Protein AF-A0A383EW76-F1 (afdb_monomer_lite)

Radius of gyration: 24.2 Å; chains: 1; bounding box: 60×47×80 Å

Sequence (196 aa):
MTDAEDTDYGQIPVGAMGLSVRALNCLRRTQIETVADLTSRSDDELMSLPNFGQTTLLEIRKALADLHGGRLAVGVEPPMGHPAVEYSRIRDLLSTRQLGLNVTVHELSLPTRPRNALQRAQIGLVAQLLDHDAESLMRLPHFGETALSQVVSSLQRQYGPLLANAAQPVDVADIDAPVSGVSLLIDRLGLKLRSL

InterPro domains:
  IPR011260 RNA polymerase, alpha subunit, C-terminal [PF03118] (6-65)
  IPR011260 RNA polymerase, alpha subunit, C-terminal [PF03118] (101-156)

Secondary structure (DSSP, 8-state):
--------GGGSBGGGTT--HHHHHHHHHTT--BHHHHHTS-HHHHHHSTT--HHHHHHHHHHHHHHTTTTT-------S--HHHHHHHHHHHHHHHT-STTSBTTTTT--HHHHHHHHHTT--BHHHHHHS-HHHHHTSTT--HHHHHHHHHHHHHHHHHHHHTTS---------S----SGGGTTTS-------

Foldseek 3Di:
DPDDPPPPQFAAFPVVLPADPQLVVQCVVVVNGTPVSVVVDDPVRQCPGPSRDPVSSVSNVVSVCVVVVVPPPPVCPPPPDQLLVLLLVLLVVCVVVVPQQAPFPVVLVFDPQLVVQCVVVVNGTPVSVSVDGPVRQCPGVSRHSVSSNRSSVSSCVVCVVVVVVVPDDDPPPPPDDDPPPPVVVVVVPPDPDDDD

pLDDT: mean 70.09, std 16.8, range [31.58, 88.56]

Organism: NCBI:txid408172

Structure (mmCIF, N/CA/C/O backbone):
data_AF-A0A383EW76-F1
#
_entry.id   AF-A0A383EW76-F1
#
loop_
_atom_site.group_PDB
_atom_site.id
_atom_site.type_symbol
_atom_site.label_atom_id
_atom_site.label_alt_id
_atom_site.label_comp_id
_atom_site.label_asym_id
_atom_site.label_entity_id
_atom_site.label_seq_id
_atom_site.pdbx_PDB_ins_code
_atom_site.Cartn_x
_atom_site.Cartn_y
_atom_site.Cartn_z
_atom_site.occupancy
_atom_site.B_iso_or_equiv
_atom_site.auth_seq_id
_atom_site.auth_comp_id
_atom_site.auth_asym_id
_atom_site.auth_atom_id
_atom_site.pdbx_PDB_model_num
ATOM 1 N N . MET A 1 1 ? 38.030 -7.260 -10.983 1.00 37.94 1 MET A N 1
ATOM 2 C CA . MET A 1 1 ? 37.441 -7.917 -12.161 1.00 37.94 1 MET A CA 1
ATOM 3 C C . MET A 1 1 ? 36.169 -8.582 -11.665 1.00 37.94 1 MET A C 1
ATOM 5 O O . MET A 1 1 ? 36.249 -9.648 -11.080 1.00 37.94 1 MET A O 1
ATOM 9 N N . THR A 1 2 ? 35.047 -7.867 -11.671 1.00 42.75 2 THR A N 1
ATOM 10 C CA . THR A 1 2 ? 33.739 -8.449 -11.340 1.00 42.75 2 THR A CA 1
ATOM 11 C C . THR A 1 2 ? 33.099 -8.806 -12.665 1.00 42.75 2 THR A C 1
ATOM 13 O O . THR A 1 2 ? 32.771 -7.902 -13.430 1.00 42.75 2 THR A O 1
ATOM 16 N N . ASP A 1 3 ? 33.018 -10.102 -12.948 1.00 37.94 3 ASP A N 1
ATOM 17 C CA . ASP A 1 3 ? 32.364 -10.649 -14.131 1.00 37.94 3 ASP A CA 1
ATOM 18 C C . ASP A 1 3 ? 30.878 -10.265 -14.096 1.00 37.94 3 ASP A C 1
ATOM 20 O O . ASP A 1 3 ? 30.086 -10.810 -13.324 1.00 37.94 3 ASP A O 1
ATOM 24 N N . ALA A 1 4 ? 30.529 -9.240 -14.872 1.00 50.69 4 ALA A N 1
ATOM 25 C CA . ALA A 1 4 ? 29.158 -8.896 -15.193 1.00 50.69 4 ALA A CA 1
ATOM 26 C C . ALA A 1 4 ? 28.728 -9.851 -16.304 1.00 50.69 4 ALA A C 1
ATOM 28 O O . ALA A 1 4 ? 29.153 -9.712 -17.447 1.00 50.69 4 ALA A O 1
ATOM 29 N N . GLU A 1 5 ? 27.946 -10.868 -15.956 1.00 47.62 5 GLU A N 1
ATOM 30 C CA . GLU A 1 5 ? 27.273 -11.669 -16.968 1.00 47.62 5 GLU A CA 1
ATOM 31 C C . GLU A 1 5 ? 26.268 -10.762 -17.686 1.00 47.62 5 GLU A C 1
ATOM 33 O O . GLU A 1 5 ? 25.250 -10.372 -17.110 1.00 47.62 5 GLU A O 1
ATOM 38 N N . ASP A 1 6 ? 26.599 -10.398 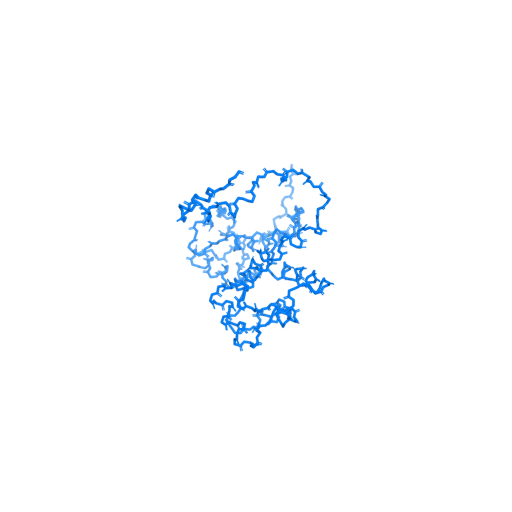-18.928 1.00 51.22 6 ASP A N 1
ATOM 39 C CA . ASP A 1 6 ? 25.766 -9.679 -19.893 1.00 51.22 6 ASP A CA 1
ATOM 40 C C . ASP A 1 6 ? 24.517 -10.504 -20.234 1.00 51.22 6 ASP A C 1
ATOM 42 O O . ASP A 1 6 ? 24.367 -11.062 -21.320 1.00 51.22 6 ASP A O 1
ATOM 46 N N . THR A 1 7 ? 23.590 -10.624 -19.292 1.00 56.91 7 THR A N 1
ATOM 47 C CA . THR A 1 7 ? 22.215 -10.935 -19.657 1.00 56.91 7 THR A CA 1
ATOM 48 C C . THR A 1 7 ? 21.572 -9.605 -20.026 1.00 56.91 7 THR A C 1
ATOM 50 O O . THR A 1 7 ? 21.433 -8.726 -19.177 1.00 56.91 7 THR A O 1
ATOM 53 N N . ASP A 1 8 ? 21.244 -9.430 -21.308 1.00 67.12 8 ASP A N 1
ATOM 54 C CA . ASP A 1 8 ? 20.625 -8.220 -21.864 1.00 67.12 8 ASP A CA 1
ATOM 55 C C . ASP A 1 8 ? 19.183 -8.051 -21.341 1.00 67.12 8 ASP A C 1
ATOM 57 O O . ASP A 1 8 ? 18.195 -8.242 -22.048 1.00 67.12 8 ASP A O 1
ATOM 61 N N . TYR A 1 9 ? 19.048 -7.727 -20.053 1.00 69.69 9 TYR A N 1
ATOM 62 C CA . TYR A 1 9 ? 17.770 -7.409 -19.415 1.00 69.69 9 TYR A CA 1
ATOM 63 C C . TYR A 1 9 ? 17.234 -6.047 -19.871 1.00 69.69 9 TYR A C 1
ATOM 65 O O . TYR A 1 9 ? 16.066 -5.741 -19.638 1.00 69.69 9 TYR A O 1
ATOM 73 N N . GLY A 1 10 ? 18.064 -5.229 -20.528 1.00 71.25 10 GLY A N 1
ATOM 74 C CA . GLY A 1 10 ? 17.732 -3.870 -20.942 1.00 71.25 10 GLY A CA 1
ATOM 75 C C . GLY A 1 10 ? 16.563 -3.802 -21.923 1.00 71.25 10 GLY A C 1
ATOM 76 O O . GLY A 1 10 ? 15.776 -2.862 -21.854 1.00 71.25 10 GLY A O 1
ATOM 77 N N . GLN A 1 11 ? 16.392 -4.821 -22.771 1.00 80.00 11 GLN A N 1
ATOM 78 C CA . GLN A 1 11 ? 15.300 -4.885 -23.751 1.00 80.00 11 GLN A CA 1
ATOM 79 C C . GLN A 1 11 ? 13.969 -5.386 -23.182 1.00 80.00 11 GLN A C 1
ATOM 81 O O . GLN A 1 11 ? 12.961 -5.414 -23.892 1.00 80.00 11 GLN A O 1
ATOM 86 N N . ILE A 1 12 ? 13.932 -5.785 -21.908 1.00 83.38 12 ILE A N 1
ATOM 87 C CA . ILE A 1 12 ? 12.693 -6.249 -21.291 1.00 83.38 12 ILE A CA 1
ATOM 88 C C . ILE A 1 12 ? 11.726 -5.063 -21.194 1.00 83.38 12 ILE A C 1
ATOM 90 O O . ILE A 1 12 ? 12.079 -4.018 -20.639 1.00 83.38 12 ILE A O 1
ATOM 94 N N . PRO A 1 13 ? 10.491 -5.194 -21.704 1.00 85.62 13 PRO A N 1
ATOM 95 C CA . PRO A 1 13 ? 9.503 -4.142 -21.566 1.00 85.62 13 PRO A CA 1
ATOM 96 C C . PRO A 1 13 ? 9.070 -4.023 -20.104 1.00 85.62 13 PRO A C 1
ATOM 98 O O . PRO A 1 13 ? 8.800 -5.030 -19.445 1.00 85.62 13 PRO A O 1
ATOM 101 N N . VAL A 1 14 ? 8.879 -2.796 -19.609 1.00 84.50 14 VAL A N 1
ATOM 102 C CA . VAL A 1 14 ? 8.431 -2.552 -18.221 1.00 84.50 14 VAL A CA 1
ATOM 103 C C . VAL A 1 14 ? 7.085 -3.223 -17.905 1.00 84.50 14 VAL A C 1
ATOM 105 O O . VAL A 1 14 ? 6.790 -3.542 -16.756 1.00 84.50 14 VAL A O 1
ATOM 108 N N . GLY A 1 15 ? 6.281 -3.502 -18.940 1.00 83.06 15 GLY A N 1
ATOM 109 C CA . GLY A 1 15 ? 5.030 -4.264 -18.858 1.00 83.06 15 GLY A CA 1
ATOM 110 C C . GLY A 1 15 ? 5.189 -5.736 -18.470 1.00 83.06 15 GLY A C 1
ATOM 111 O O . GLY A 1 15 ? 4.253 -6.311 -17.925 1.00 83.06 15 GLY A O 1
ATOM 112 N N . ALA A 1 16 ? 6.354 -6.338 -18.716 1.00 79.75 16 ALA A N 1
ATOM 113 C CA . ALA A 1 16 ? 6.642 -7.727 -18.359 1.00 79.75 16 ALA A CA 1
ATOM 114 C C . ALA A 1 16 ? 7.161 -7.883 -16.917 1.00 79.75 16 ALA A C 1
ATOM 116 O O . ALA A 1 16 ? 7.299 -9.003 -16.439 1.00 79.75 16 ALA A O 1
ATOM 117 N N . MET A 1 17 ? 7.409 -6.778 -16.205 1.00 78.62 17 MET A N 1
ATOM 118 C CA . MET A 1 17 ? 8.009 -6.785 -14.864 1.00 78.62 17 MET A CA 1
ATOM 119 C C . MET A 1 17 ? 7.000 -6.994 -13.719 1.00 78.62 17 MET A C 1
ATOM 121 O O . MET A 1 17 ? 7.366 -6.895 -12.554 1.00 78.62 17 MET A O 1
ATOM 125 N N . GLY A 1 18 ? 5.715 -7.218 -14.022 1.00 77.94 18 GLY A N 1
ATOM 126 C CA . GLY A 1 18 ? 4.684 -7.438 -12.995 1.00 77.94 18 GLY A CA 1
ATOM 127 C C . GLY A 1 18 ? 4.335 -6.203 -12.150 1.00 77.94 18 GLY A C 1
ATOM 128 O O . GLY A 1 18 ? 3.825 -6.345 -11.042 1.00 77.94 18 GLY A O 1
ATOM 129 N N . LEU A 1 19 ? 4.603 -4.995 -12.656 1.00 80.06 19 LEU A N 1
ATOM 130 C CA . LEU A 1 19 ? 4.283 -3.733 -11.982 1.00 80.06 19 LEU A CA 1
ATOM 131 C C . LEU A 1 19 ? 2.772 -3.478 -11.870 1.00 80.06 19 LEU A C 1
ATOM 133 O O . LEU A 1 19 ? 1.983 -3.930 -12.7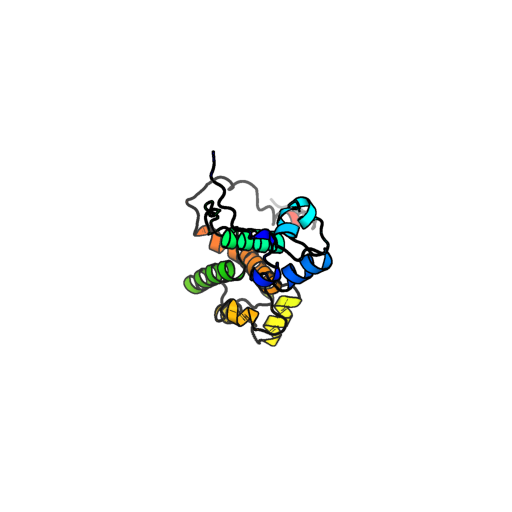06 1.00 80.06 19 LEU A O 1
ATOM 137 N N . SER A 1 20 ? 2.363 -2.657 -10.895 1.00 76.81 20 SER A N 1
ATOM 138 C CA . SER A 1 20 ? 0.971 -2.211 -10.800 1.00 76.81 20 SER A CA 1
ATOM 139 C C . SER A 1 20 ? 0.541 -1.404 -12.032 1.00 76.81 20 SER A C 1
ATOM 141 O O . SER A 1 20 ? 1.329 -0.715 -12.685 1.00 76.81 20 SER A O 1
ATOM 143 N N . VAL A 1 21 ? -0.767 -1.398 -12.317 1.00 79.25 21 VAL A N 1
ATOM 144 C CA . VAL A 1 21 ? -1.354 -0.579 -13.397 1.00 79.25 21 VAL A CA 1
ATOM 145 C C . VAL A 1 21 ? -0.996 0.903 -13.232 1.00 79.25 21 VAL A C 1
ATOM 147 O O . VAL A 1 21 ? -0.814 1.616 -14.218 1.00 79.25 21 VAL A O 1
ATOM 150 N N . ARG A 1 22 ? -0.859 1.382 -11.989 1.00 76.25 22 ARG A N 1
ATOM 151 C CA . ARG A 1 22 ? -0.447 2.757 -11.697 1.00 76.25 22 ARG A CA 1
ATOM 152 C C . ARG A 1 22 ? 1.005 2.993 -12.094 1.00 76.25 22 ARG A C 1
ATOM 154 O O . ARG A 1 22 ? 1.262 3.972 -12.791 1.00 76.25 22 ARG A O 1
ATOM 161 N N . ALA A 1 23 ? 1.915 2.114 -11.681 1.00 78.62 23 ALA A N 1
ATOM 162 C CA . ALA A 1 23 ? 3.325 2.203 -12.033 1.00 78.62 23 ALA A CA 1
ATOM 163 C C . ALA A 1 23 ? 3.513 2.172 -13.558 1.00 78.62 23 ALA A C 1
ATOM 165 O O . ALA A 1 23 ? 4.118 3.084 -14.118 1.00 78.62 23 ALA A O 1
ATOM 166 N N . LEU A 1 24 ? 2.861 1.231 -14.249 1.00 84.25 24 LEU A N 1
ATOM 167 C CA . LEU A 1 24 ? 2.879 1.145 -15.714 1.00 84.25 24 LEU A CA 1
ATOM 168 C C . LEU A 1 24 ? 2.345 2.412 -16.390 1.00 84.25 24 LEU A C 1
ATOM 170 O O . LEU A 1 24 ? 2.930 2.896 -17.357 1.00 84.25 24 LEU A O 1
ATOM 174 N N . ASN A 1 25 ? 1.249 2.978 -15.884 1.00 82.62 25 ASN A N 1
ATOM 175 C CA . ASN A 1 25 ? 0.684 4.210 -16.433 1.00 82.62 25 ASN A CA 1
ATOM 176 C C . ASN A 1 25 ? 1.578 5.434 -16.192 1.00 82.62 25 ASN A C 1
ATOM 178 O O . ASN A 1 25 ? 1.550 6.362 -16.999 1.00 82.62 25 ASN A O 1
ATOM 182 N N . CYS A 1 26 ? 2.352 5.457 -15.103 1.00 82.12 26 CYS A N 1
ATOM 183 C CA . CYS A 1 26 ? 3.334 6.513 -14.862 1.00 82.12 26 CYS A CA 1
ATOM 184 C C . CYS A 1 26 ? 4.493 6.395 -15.855 1.00 82.12 26 CYS A C 1
ATOM 186 O O . CYS A 1 26 ? 4.763 7.355 -16.569 1.00 82.12 26 CYS A O 1
ATOM 188 N N . LEU A 1 27 ? 5.083 5.203 -15.977 1.00 84.94 27 LEU A N 1
ATOM 189 C CA . LEU A 1 27 ? 6.218 4.940 -16.868 1.00 84.94 27 LEU A CA 1
ATOM 190 C C . LEU A 1 27 ? 5.885 5.208 -18.343 1.00 84.94 27 LEU A C 1
ATOM 192 O O . LEU A 1 27 ? 6.627 5.902 -19.035 1.00 84.94 27 LEU A O 1
ATOM 196 N N . ARG A 1 28 ? 4.707 4.772 -18.809 1.00 84.69 28 ARG A N 1
ATOM 197 C CA . ARG A 1 28 ? 4.247 5.031 -20.185 1.00 84.69 28 ARG A CA 1
ATOM 198 C C . ARG A 1 28 ? 4.075 6.518 -20.495 1.00 84.69 28 ARG A C 1
ATOM 200 O O . ARG A 1 28 ? 4.357 6.948 -21.607 1.00 84.69 28 ARG A O 1
ATOM 207 N N . ARG A 1 29 ? 3.614 7.324 -19.531 1.00 82.75 29 ARG A N 1
ATOM 208 C CA . ARG A 1 29 ? 3.461 8.780 -19.723 1.00 82.75 29 ARG A CA 1
ATOM 209 C C . ARG A 1 29 ? 4.795 9.503 -19.822 1.00 82.75 29 ARG A C 1
ATOM 211 O O . ARG A 1 29 ? 4.851 10.576 -20.411 1.00 82.75 29 ARG A O 1
ATOM 218 N N . THR A 1 30 ? 5.838 8.923 -19.248 1.00 81.69 30 THR A N 1
ATOM 219 C CA . THR A 1 30 ? 7.189 9.484 -19.231 1.00 81.69 30 THR A CA 1
ATOM 220 C C . THR A 1 30 ? 8.082 8.845 -20.286 1.00 81.69 30 THR A C 1
ATOM 222 O O . THR A 1 30 ? 9.291 9.037 -20.241 1.00 81.69 30 THR A O 1
ATOM 225 N N . GLN A 1 31 ? 7.476 8.117 -21.237 1.00 85.12 31 GLN A N 1
ATOM 226 C CA . GLN A 1 31 ? 8.147 7.442 -22.352 1.00 85.12 31 GLN A CA 1
ATOM 227 C C . GLN A 1 31 ? 9.205 6.427 -21.894 1.00 85.12 31 GLN A C 1
ATOM 229 O O . GLN A 1 31 ? 10.203 6.218 -22.570 1.00 85.12 31 GLN A O 1
ATOM 234 N N . ILE A 1 32 ? 8.990 5.803 -20.732 1.00 86.31 32 ILE A N 1
ATOM 235 C CA . ILE A 1 32 ? 9.823 4.711 -20.229 1.00 86.31 32 ILE A CA 1
ATOM 236 C C . ILE A 1 32 ? 9.124 3.406 -20.605 1.00 86.31 32 ILE A C 1
ATOM 238 O O . ILE A 1 32 ? 8.099 3.050 -20.014 1.00 86.31 32 ILE A O 1
ATOM 242 N N . GLU A 1 33 ? 9.653 2.715 -21.612 1.00 86.25 33 GLU A N 1
ATOM 243 C CA . GLU A 1 33 ? 9.047 1.495 -22.155 1.00 86.25 33 GLU A CA 1
ATOM 244 C C . GLU A 1 33 ? 9.860 0.244 -21.827 1.00 86.25 33 GLU A C 1
ATOM 246 O O . GLU A 1 33 ? 9.282 -0.837 -21.673 1.00 86.25 33 GLU A O 1
ATOM 251 N N . THR A 1 34 ? 11.172 0.392 -21.648 1.00 85.88 34 THR A N 1
ATOM 252 C CA . THR A 1 34 ? 12.098 -0.713 -21.384 1.00 85.88 34 THR A CA 1
ATOM 253 C C . THR A 1 34 ? 12.811 -0.575 -20.039 1.00 85.88 34 THR A C 1
ATOM 255 O O . THR A 1 34 ? 12.846 0.498 -19.432 1.00 85.88 34 THR A O 1
ATOM 258 N N . VAL A 1 35 ? 13.390 -1.676 -19.555 1.00 84.25 35 VAL A N 1
ATOM 259 C CA . VAL A 1 35 ? 14.260 -1.672 -18.370 1.00 84.25 35 VAL A CA 1
ATOM 260 C C . VAL A 1 35 ? 15.462 -0.753 -18.585 1.00 84.25 35 VAL A C 1
ATOM 262 O O . VAL A 1 35 ? 15.807 -0.019 -17.665 1.00 84.25 35 VAL A O 1
ATOM 265 N N . ALA A 1 36 ? 16.046 -0.717 -19.788 1.00 81.94 36 ALA A N 1
ATOM 266 C CA . ALA A 1 36 ? 17.147 0.192 -20.112 1.00 81.94 36 ALA A CA 1
ATOM 267 C C . ALA A 1 36 ? 16.755 1.671 -19.939 1.00 81.94 36 ALA A C 1
ATOM 269 O O . ALA A 1 36 ? 17.497 2.451 -19.330 1.00 81.94 36 ALA A O 1
ATOM 270 N N . ASP A 1 37 ? 15.558 2.049 -20.397 1.00 81.94 37 ASP A N 1
ATOM 271 C CA . ASP A 1 37 ? 15.030 3.406 -20.214 1.00 81.94 37 ASP A CA 1
ATOM 272 C C . ASP A 1 37 ? 14.786 3.721 -18.735 1.00 81.94 37 ASP A C 1
ATOM 274 O O . ASP A 1 37 ? 14.941 4.859 -18.305 1.00 81.94 37 ASP A O 1
ATOM 278 N N . LEU A 1 38 ? 14.423 2.714 -17.942 1.00 82.94 38 LEU A N 1
ATOM 279 C CA . LEU A 1 38 ? 14.143 2.876 -16.521 1.00 82.94 38 LEU A CA 1
ATOM 280 C C . LEU A 1 38 ? 15.426 3.029 -15.699 1.00 82.94 38 LEU A C 1
ATOM 282 O O . LEU A 1 38 ? 15.502 3.913 -14.852 1.00 82.94 38 LEU A O 1
ATOM 286 N N . THR A 1 39 ? 16.442 2.205 -15.965 1.00 80.56 39 THR A N 1
ATOM 287 C CA . THR A 1 39 ? 17.741 2.245 -15.272 1.00 80.56 39 THR A CA 1
ATOM 288 C C . THR A 1 39 ? 18.610 3.428 -15.687 1.00 80.56 39 THR A C 1
ATOM 290 O O . THR A 1 39 ? 19.559 3.763 -14.985 1.00 80.56 39 THR A O 1
ATOM 293 N N . SER A 1 40 ? 18.304 4.071 -16.818 1.00 79.81 40 SER A N 1
ATOM 294 C CA . SER A 1 40 ? 18.972 5.310 -17.238 1.00 79.81 40 SER A CA 1
ATOM 295 C C . SER A 1 40 ? 18.478 6.554 -16.486 1.00 79.81 40 SER A C 1
ATOM 297 O O . SER A 1 40 ? 19.084 7.618 -16.607 1.00 79.81 40 SER A O 1
ATOM 299 N N . ARG A 1 41 ? 17.405 6.433 -15.690 1.00 78.56 41 ARG A N 1
ATOM 300 C CA . ARG A 1 41 ? 16.836 7.509 -14.868 1.00 78.56 41 ARG A CA 1
ATOM 301 C C . ARG A 1 41 ? 17.280 7.386 -13.417 1.00 78.56 41 ARG A C 1
ATOM 303 O O . ARG A 1 41 ? 17.337 6.291 -12.865 1.00 78.56 41 ARG A O 1
ATOM 310 N N . SER A 1 42 ? 17.551 8.524 -12.783 1.00 77.00 42 SER A N 1
ATOM 311 C CA . SER A 1 42 ? 17.831 8.569 -11.346 1.00 77.00 42 SER A CA 1
ATOM 312 C C . SER A 1 42 ? 16.542 8.457 -10.526 1.00 77.00 42 SER A C 1
ATOM 314 O O . SER A 1 42 ? 15.458 8.819 -10.988 1.00 77.00 42 SER A O 1
ATOM 316 N N . ASP A 1 43 ? 16.650 7.991 -9.280 1.00 74.25 43 ASP A N 1
ATOM 317 C CA . ASP A 1 43 ? 15.496 7.908 -8.375 1.00 74.25 43 ASP A CA 1
ATOM 318 C C . ASP A 1 43 ? 14.845 9.279 -8.134 1.00 74.25 43 ASP A C 1
ATOM 320 O O . ASP A 1 43 ? 13.622 9.369 -8.026 1.00 74.25 43 ASP A O 1
ATOM 324 N N . ASP A 1 44 ? 15.648 10.347 -8.093 1.00 72.81 44 ASP A N 1
ATOM 325 C CA . ASP A 1 44 ? 15.171 11.723 -7.929 1.00 72.81 44 ASP A CA 1
ATOM 326 C C . ASP A 1 44 ? 14.396 12.203 -9.162 1.00 72.81 44 ASP A C 1
ATOM 328 O O . ASP A 1 44 ? 13.331 12.813 -9.031 1.00 72.81 44 ASP A O 1
ATOM 332 N N . GLU A 1 45 ? 14.876 11.876 -10.369 1.00 74.94 45 GLU A N 1
ATOM 333 C CA . GLU A 1 45 ? 14.136 12.140 -11.604 1.00 74.94 45 GLU A CA 1
ATOM 334 C C . GLU A 1 45 ? 12.806 11.397 -11.604 1.00 74.94 45 GLU A C 1
ATOM 336 O O . GLU A 1 45 ? 11.774 12.006 -11.882 1.00 74.94 45 GLU A O 1
ATOM 341 N N . LEU A 1 46 ? 12.809 10.117 -11.228 1.00 78.56 46 LEU A N 1
ATOM 342 C CA . LEU A 1 46 ? 11.599 9.309 -11.144 1.00 78.56 46 LEU A CA 1
ATOM 343 C C . LEU A 1 46 ? 10.607 9.882 -10.120 1.00 78.56 46 LEU A C 1
ATOM 345 O O . LEU A 1 46 ? 9.430 10.042 -10.428 1.00 78.56 46 LEU A O 1
ATOM 349 N N . MET A 1 47 ? 11.075 10.281 -8.937 1.00 78.31 47 MET A N 1
ATOM 350 C CA . MET A 1 47 ? 10.252 10.913 -7.898 1.00 78.31 47 MET A CA 1
ATOM 351 C C . MET A 1 47 ? 9.699 12.285 -8.296 1.00 78.31 47 MET A C 1
ATOM 353 O O . MET A 1 47 ? 8.671 12.704 -7.761 1.00 78.31 47 MET A O 1
ATOM 357 N N . SER A 1 48 ? 10.341 12.976 -9.240 1.00 77.25 48 SER A N 1
ATOM 358 C CA . SER A 1 48 ? 9.841 14.238 -9.793 1.00 77.25 48 SER A CA 1
ATOM 359 C C . SER A 1 48 ? 8.715 14.054 -10.822 1.00 77.25 48 SER A C 1
ATOM 361 O O . SER A 1 48 ? 8.030 15.020 -11.173 1.00 77.25 48 SER A O 1
ATOM 363 N N . LEU A 1 49 ? 8.489 12.824 -11.306 1.00 77.25 49 LEU A N 1
ATOM 364 C CA . LEU A 1 49 ? 7.493 12.546 -12.337 1.00 77.25 49 LEU A CA 1
ATOM 365 C C . LEU A 1 49 ? 6.056 12.714 -11.805 1.00 77.25 49 LEU A C 1
ATOM 367 O O . LEU A 1 49 ? 5.727 12.332 -10.677 1.00 77.25 49 LEU A O 1
ATOM 371 N N . PRO A 1 50 ? 5.132 13.237 -12.628 1.00 68.25 50 PRO A N 1
ATOM 372 C CA . PRO A 1 50 ? 3.764 13.484 -12.200 1.00 68.25 50 PRO A CA 1
ATOM 373 C C . PRO A 1 50 ? 3.041 12.174 -11.864 1.00 68.25 50 PRO A C 1
ATOM 375 O O . PRO A 1 50 ? 2.895 11.290 -12.708 1.00 68.25 50 PRO A O 1
ATOM 378 N N . ASN A 1 51 ? 2.480 12.101 -10.653 1.00 66.25 51 ASN A N 1
ATOM 379 C CA . ASN A 1 51 ? 1.799 10.925 -10.084 1.00 66.25 51 ASN A CA 1
ATOM 380 C C . ASN A 1 51 ? 2.715 9.752 -9.708 1.00 66.25 51 ASN A C 1
ATOM 382 O O . ASN A 1 51 ? 2.202 8.710 -9.277 1.00 66.25 51 ASN A O 1
ATOM 386 N N . PHE A 1 52 ? 4.025 9.948 -9.810 1.00 72.81 52 PHE A N 1
ATOM 387 C CA . PHE A 1 52 ? 5.033 9.051 -9.276 1.00 72.81 52 PHE A CA 1
ATOM 388 C C . PHE A 1 52 ? 5.184 9.299 -7.772 1.00 72.81 52 PHE A C 1
ATOM 390 O O . PHE A 1 52 ? 5.032 10.420 -7.292 1.00 72.81 52 PHE A O 1
ATOM 397 N N . GLY A 1 53 ? 5.393 8.240 -6.998 1.00 72.56 53 GLY A N 1
ATOM 398 C CA . GLY A 1 53 ? 5.510 8.339 -5.546 1.00 72.56 53 GLY A CA 1
ATOM 399 C C . GLY A 1 53 ? 6.334 7.198 -4.976 1.00 72.56 53 GLY A C 1
ATOM 400 O O . GLY A 1 53 ? 6.673 6.260 -5.699 1.00 72.56 53 GLY A O 1
ATOM 401 N N . GLN A 1 54 ? 6.610 7.261 -3.672 1.00 70.81 54 GLN A N 1
ATOM 402 C CA . GLN A 1 54 ? 7.468 6.292 -2.977 1.00 70.81 54 GLN A CA 1
ATOM 403 C C . GLN A 1 54 ? 7.042 4.838 -3.218 1.00 70.81 54 GLN A C 1
ATOM 405 O O . GLN A 1 54 ? 7.890 3.992 -3.470 1.00 70.81 54 GLN A O 1
ATOM 410 N N . THR A 1 55 ? 5.736 4.555 -3.227 1.00 71.31 55 THR A N 1
ATOM 411 C CA . THR A 1 55 ? 5.203 3.214 -3.512 1.00 71.31 55 THR A CA 1
ATOM 412 C C . THR A 1 55 ? 5.574 2.727 -4.914 1.00 71.31 55 THR A C 1
ATOM 414 O O . THR A 1 55 ? 6.070 1.619 -5.074 1.00 71.31 55 THR A O 1
ATOM 417 N N . THR A 1 56 ? 5.407 3.577 -5.932 1.00 77.50 56 THR A N 1
ATOM 418 C CA . THR A 1 56 ? 5.742 3.243 -7.325 1.00 77.50 56 THR A CA 1
ATOM 419 C C . THR A 1 56 ? 7.245 3.043 -7.516 1.00 77.50 56 THR A C 1
ATOM 421 O O . THR A 1 56 ? 7.647 2.101 -8.193 1.00 77.50 56 THR A O 1
ATOM 424 N N . LEU A 1 57 ? 8.075 3.881 -6.885 1.00 78.19 57 LEU A N 1
ATOM 425 C CA . LEU A 1 57 ? 9.531 3.723 -6.912 1.00 78.19 57 LEU A CA 1
ATOM 426 C C . LEU A 1 57 ? 9.957 2.374 -6.317 1.00 78.19 57 LEU A C 1
ATOM 428 O O . LEU A 1 57 ? 10.831 1.688 -6.843 1.00 78.19 57 LEU A O 1
ATOM 432 N N . LEU A 1 58 ? 9.312 1.985 -5.221 1.00 75.44 58 LEU A N 1
ATOM 433 C CA . LEU A 1 58 ? 9.613 0.755 -4.510 1.00 75.44 58 LEU A CA 1
ATOM 434 C C . LEU A 1 58 ? 9.222 -0.489 -5.310 1.00 75.44 58 LEU A C 1
ATOM 436 O O . LEU A 1 58 ? 10.014 -1.425 -5.397 1.00 75.44 58 LEU A O 1
ATOM 440 N N . GLU A 1 59 ? 8.039 -0.480 -5.932 1.00 77.50 59 GLU A N 1
ATOM 441 C CA . GLU A 1 59 ? 7.606 -1.536 -6.857 1.00 77.50 59 GLU A CA 1
ATOM 442 C C . GLU A 1 59 ? 8.626 -1.751 -7.978 1.00 77.50 59 GLU A C 1
ATOM 444 O O . GLU A 1 59 ? 9.010 -2.884 -8.258 1.00 77.50 59 GLU A O 1
ATOM 449 N N . ILE A 1 60 ? 9.105 -0.659 -8.579 1.00 80.50 60 ILE A N 1
ATOM 450 C CA . ILE A 1 60 ? 10.113 -0.693 -9.640 1.00 80.50 60 ILE A CA 1
ATOM 451 C C . ILE A 1 60 ? 11.420 -1.303 -9.143 1.00 80.50 60 ILE A C 1
ATOM 453 O O . ILE A 1 60 ? 11.944 -2.217 -9.774 1.00 80.50 60 ILE A O 1
ATOM 457 N N . ARG A 1 61 ? 11.935 -0.842 -7.999 1.00 78.00 61 ARG A N 1
ATOM 458 C CA . ARG A 1 61 ? 13.180 -1.371 -7.428 1.00 78.00 61 ARG A CA 1
ATOM 459 C C . ARG A 1 61 ? 13.079 -2.860 -7.118 1.00 78.00 61 ARG A C 1
ATOM 461 O O . ARG A 1 61 ? 14.017 -3.600 -7.399 1.00 78.00 61 ARG A O 1
ATOM 468 N N . LYS A 1 62 ? 11.943 -3.300 -6.572 1.00 75.50 62 LYS A N 1
ATOM 469 C CA . LYS A 1 62 ? 11.689 -4.718 -6.308 1.00 75.50 62 LYS A CA 1
ATOM 470 C C . LYS A 1 62 ? 11.671 -5.525 -7.605 1.00 75.50 62 LYS A C 1
ATOM 472 O O . LYS A 1 62 ? 12.379 -6.517 -7.702 1.00 75.50 62 LYS A O 1
ATOM 477 N N . ALA A 1 63 ? 10.932 -5.064 -8.611 1.00 77.00 63 ALA A N 1
ATOM 478 C CA . ALA A 1 63 ? 10.850 -5.744 -9.898 1.00 77.00 63 ALA A CA 1
ATOM 479 C C . ALA A 1 63 ? 12.219 -5.831 -10.600 1.00 77.00 63 ALA A C 1
ATOM 481 O O . ALA A 1 63 ? 12.567 -6.867 -11.160 1.00 77.00 63 ALA A O 1
ATOM 482 N N . LEU A 1 64 ? 13.038 -4.778 -10.510 1.00 76.38 64 LEU A N 1
ATOM 483 C CA . LEU A 1 64 ? 14.420 -4.800 -10.989 1.00 76.38 64 LEU A CA 1
ATOM 484 C C . LEU A 1 64 ? 15.275 -5.802 -10.200 1.00 76.38 64 LEU A C 1
ATOM 486 O O . LEU A 1 64 ? 16.036 -6.549 -10.808 1.00 76.38 64 LEU A O 1
ATOM 490 N N . ALA A 1 65 ? 15.148 -5.865 -8.874 1.00 74.25 65 ALA A N 1
ATOM 491 C CA . ALA A 1 65 ? 15.882 -6.831 -8.054 1.00 74.25 65 ALA A CA 1
ATOM 492 C C . ALA A 1 65 ? 15.502 -8.289 -8.375 1.00 74.25 65 ALA A C 1
ATOM 494 O O . ALA A 1 65 ? 16.385 -9.149 -8.442 1.00 74.25 65 ALA A O 1
ATOM 495 N N . ASP A 1 66 ? 14.216 -8.548 -8.626 1.00 72.81 66 ASP A N 1
ATOM 496 C CA . ASP A 1 66 ? 13.702 -9.861 -9.026 1.00 72.81 66 ASP A CA 1
ATOM 497 C C . ASP A 1 66 ? 14.261 -10.280 -10.403 1.00 72.81 66 ASP A C 1
ATOM 499 O O . ASP A 1 66 ? 14.679 -11.425 -10.576 1.00 72.81 66 ASP A O 1
ATOM 503 N N . LEU A 1 67 ? 14.359 -9.344 -11.359 1.00 71.69 67 LEU A N 1
ATOM 504 C CA . LEU A 1 67 ? 14.937 -9.585 -12.691 1.00 71.69 67 LEU A CA 1
ATOM 505 C C . LEU A 1 67 ? 16.445 -9.871 -12.661 1.00 71.69 67 LEU A C 1
ATOM 507 O O . LEU A 1 67 ? 16.914 -10.730 -13.401 1.00 71.69 67 LEU A O 1
ATOM 511 N N . HIS A 1 68 ? 17.205 -9.215 -11.780 1.00 66.75 68 HIS A N 1
ATOM 512 C CA . HIS A 1 68 ? 18.656 -9.421 -11.637 1.00 66.75 68 HIS A CA 1
ATOM 513 C C . HIS A 1 68 ? 19.014 -10.677 -10.806 1.00 66.75 68 HIS A C 1
ATOM 515 O O . HIS A 1 68 ? 20.089 -10.762 -10.206 1.00 66.75 68 HIS A O 1
ATOM 521 N N . GLY A 1 69 ? 18.113 -11.664 -10.741 1.00 60.16 69 GLY A N 1
ATOM 522 C CA . GLY A 1 69 ? 18.359 -12.957 -10.101 1.00 60.16 69 GLY A CA 1
ATOM 523 C C . GLY A 1 69 ? 18.396 -12.913 -8.573 1.00 60.16 69 GLY A C 1
ATOM 524 O O . GLY A 1 69 ? 19.078 -13.731 -7.956 1.00 60.16 69 GLY A O 1
ATOM 525 N N . GLY A 1 70 ? 17.727 -11.941 -7.941 1.00 53.47 70 GLY A N 1
ATOM 526 C CA . GLY A 1 70 ? 17.603 -11.867 -6.481 1.00 53.47 70 GLY A CA 1
ATOM 527 C C . GLY A 1 70 ? 18.920 -11.621 -5.731 1.00 53.47 70 GLY A C 1
ATOM 528 O O . GLY A 1 70 ? 18.934 -11.610 -4.505 1.00 53.47 70 GLY A O 1
ATOM 529 N N . ARG A 1 71 ? 20.039 -11.382 -6.430 1.00 45.31 71 ARG A N 1
ATOM 530 C CA . ARG A 1 71 ? 21.345 -11.076 -5.814 1.00 45.31 71 ARG A CA 1
ATOM 531 C C . ARG A 1 71 ? 21.442 -9.659 -5.246 1.00 45.31 71 ARG A C 1
ATOM 533 O O . ARG A 1 71 ? 22.336 -9.390 -4.451 1.00 45.31 71 ARG A O 1
ATOM 540 N N . LEU A 1 72 ? 20.494 -8.787 -5.592 1.00 46.81 72 LEU A N 1
ATOM 541 C CA . LEU A 1 72 ? 20.245 -7.520 -4.897 1.00 46.81 72 LEU A CA 1
ATOM 542 C C . LEU A 1 72 ? 19.275 -7.681 -3.716 1.00 46.81 72 LEU A C 1
ATOM 544 O O . LEU A 1 72 ? 18.776 -6.684 -3.198 1.00 46.81 72 LEU A O 1
ATOM 548 N N . ALA A 1 73 ? 19.062 -8.908 -3.227 1.00 44.47 73 ALA A N 1
ATOM 549 C CA . ALA A 1 73 ? 18.650 -9.135 -1.850 1.00 44.47 73 ALA A CA 1
ATOM 550 C C . ALA A 1 73 ? 19.811 -8.767 -0.900 1.00 44.47 73 ALA A C 1
ATOM 552 O O . ALA A 1 73 ? 20.315 -9.584 -0.132 1.00 44.47 73 ALA A O 1
ATOM 553 N N . VAL A 1 74 ? 20.210 -7.486 -0.897 1.00 42.00 74 VAL A N 1
ATOM 554 C CA . VAL A 1 74 ? 20.473 -6.822 0.386 1.00 42.00 74 VAL A CA 1
ATOM 555 C C . VAL A 1 74 ? 19.272 -7.180 1.249 1.00 42.00 74 VAL A C 1
ATOM 557 O O . VAL A 1 74 ? 18.171 -7.191 0.712 1.00 42.00 74 VAL A O 1
ATOM 560 N N . GLY A 1 75 ? 19.466 -7.545 2.514 1.00 40.94 75 GLY A N 1
ATOM 561 C CA . GLY A 1 75 ? 18.387 -7.883 3.442 1.00 40.94 75 GLY A CA 1
ATOM 562 C C . GLY A 1 75 ? 17.383 -6.742 3.595 1.00 40.94 75 GLY A C 1
ATOM 563 O O . GLY A 1 75 ? 17.352 -6.059 4.613 1.00 40.94 75 GLY A O 1
ATOM 564 N N . VAL A 1 76 ? 16.559 -6.531 2.575 1.00 44.78 76 VAL A N 1
ATOM 565 C CA . VAL A 1 76 ? 15.356 -5.740 2.615 1.00 44.78 76 VAL A CA 1
ATOM 566 C C . VAL A 1 76 ? 14.365 -6.692 3.259 1.00 44.78 76 VAL A C 1
ATOM 568 O O . VAL A 1 76 ? 13.538 -7.322 2.602 1.00 44.78 76 VAL A O 1
ATOM 571 N N . GLU A 1 77 ? 14.496 -6.826 4.583 1.00 42.75 77 GLU A N 1
ATOM 572 C CA . GLU A 1 77 ? 13.319 -6.878 5.445 1.00 42.75 77 GLU A CA 1
ATOM 573 C C . GLU A 1 77 ? 12.234 -6.049 4.748 1.00 42.75 77 GLU A C 1
ATOM 575 O O . GLU A 1 77 ? 12.532 -4.895 4.405 1.00 42.75 77 GLU A O 1
ATOM 580 N N . PRO A 1 78 ? 11.066 -6.640 4.420 1.00 43.47 78 PRO A N 1
ATOM 581 C CA . PRO A 1 78 ? 10.078 -6.037 3.533 1.00 43.47 78 PRO A CA 1
ATOM 582 C C . PRO A 1 78 ? 9.951 -4.558 3.891 1.00 43.47 78 PRO A C 1
ATOM 584 O O . PRO A 1 78 ? 9.645 -4.250 5.047 1.00 43.47 78 PRO A O 1
ATOM 587 N N . PRO A 1 79 ? 10.295 -3.645 2.967 1.00 45.72 79 PRO A N 1
ATOM 588 C CA . PRO A 1 79 ? 10.520 -2.257 3.323 1.00 45.72 79 PRO A CA 1
ATOM 589 C C . PRO A 1 79 ? 9.197 -1.725 3.845 1.00 45.72 79 PRO A C 1
ATOM 591 O O . PRO A 1 79 ? 8.225 -1.706 3.100 1.00 45.72 79 PRO A O 1
ATOM 594 N N . MET A 1 80 ? 9.158 -1.421 5.143 1.00 47.59 80 MET A N 1
ATOM 595 C CA . MET A 1 80 ? 8.024 -0.865 5.882 1.00 47.59 80 MET A CA 1
ATOM 596 C C . MET A 1 80 ? 6.657 -0.999 5.177 1.00 47.59 80 MET A C 1
ATOM 598 O O . MET A 1 80 ? 6.232 -0.115 4.438 1.00 47.59 80 MET A O 1
ATOM 602 N N . GLY A 1 81 ? 5.943 -2.088 5.475 1.00 58.97 81 GLY A N 1
ATOM 603 C CA . GLY A 1 81 ? 4.478 -2.100 5.486 1.00 58.97 81 GLY A CA 1
ATOM 604 C C . GLY A 1 81 ? 3.769 -2.064 4.130 1.00 58.97 81 GLY A C 1
ATOM 605 O O . GLY A 1 81 ? 3.015 -1.128 3.858 1.00 58.97 81 GLY A O 1
ATOM 606 N N . HIS A 1 82 ? 3.872 -3.134 3.328 1.00 66.06 82 HIS A N 1
ATOM 607 C CA . HIS A 1 82 ? 2.823 -3.393 2.332 1.00 66.06 82 HIS A CA 1
ATOM 608 C C . HIS A 1 82 ? 1.474 -3.425 3.074 1.00 66.06 82 HIS A C 1
ATOM 610 O O . HIS A 1 82 ? 1.336 -4.202 4.028 1.00 66.06 82 HIS A O 1
ATOM 616 N N . PRO A 1 83 ? 0.474 -2.614 2.682 1.00 70.44 83 PRO A N 1
ATOM 617 C CA . PRO A 1 83 ? -0.715 -2.390 3.501 1.00 70.44 83 PRO A CA 1
ATOM 618 C C . PRO A 1 83 ? -1.491 -3.682 3.767 1.00 70.44 83 PRO A C 1
ATOM 620 O O . PRO A 1 83 ? -2.084 -3.822 4.828 1.00 70.44 83 PRO A O 1
ATOM 623 N N . ALA A 1 84 ? -1.426 -4.669 2.869 1.00 76.94 84 ALA A N 1
ATOM 624 C CA . ALA A 1 84 ? -2.007 -5.990 3.115 1.00 76.94 84 ALA A CA 1
ATOM 625 C C . ALA A 1 84 ? -1.311 -6.782 4.234 1.00 76.94 84 ALA A C 1
ATOM 627 O O . ALA A 1 84 ? -1.988 -7.412 5.045 1.00 76.94 84 ALA A O 1
ATOM 628 N N . VAL A 1 85 ? 0.023 -6.734 4.299 1.00 76.31 85 VAL A N 1
ATOM 629 C CA . VAL A 1 85 ? 0.810 -7.446 5.319 1.00 76.31 85 VAL A CA 1
ATOM 630 C C . VAL A 1 85 ? 0.611 -6.780 6.675 1.00 76.31 85 VAL A C 1
ATOM 632 O O . VAL A 1 85 ? 0.332 -7.447 7.669 1.00 76.31 85 VAL A O 1
ATOM 635 N N . GLU A 1 86 ? 0.674 -5.450 6.695 1.00 78.62 86 GLU A N 1
ATOM 636 C CA . GLU A 1 86 ? 0.479 -4.667 7.911 1.00 78.62 86 GLU A CA 1
ATOM 637 C C . GLU A 1 86 ? -0.952 -4.812 8.448 1.00 78.62 86 GLU A C 1
ATOM 639 O O . GLU A 1 86 ? -1.159 -4.991 9.648 1.00 78.62 86 GLU A O 1
ATOM 644 N N . TYR A 1 87 ? -1.944 -4.832 7.552 1.00 84.69 87 TYR A N 1
ATOM 645 C CA . TYR A 1 87 ? -3.326 -5.126 7.908 1.00 84.69 87 TYR A CA 1
ATOM 646 C C . TYR A 1 87 ? -3.479 -6.521 8.521 1.00 84.69 87 TYR A C 1
ATOM 648 O O . TYR A 1 87 ? -4.105 -6.635 9.571 1.00 84.69 87 TYR A O 1
ATOM 656 N N . SER A 1 88 ? -2.881 -7.560 7.921 1.00 83.19 88 SER A N 1
ATOM 657 C CA . SER A 1 88 ? -2.913 -8.925 8.471 1.00 83.19 88 SER A CA 1
ATOM 658 C C . SER A 1 88 ? -2.335 -8.966 9.884 1.00 83.19 88 SER A C 1
ATOM 660 O O . SER A 1 88 ? -2.970 -9.477 10.799 1.00 83.19 88 SER A O 1
ATOM 662 N N . ARG A 1 89 ? -1.172 -8.340 10.093 1.00 83.12 89 ARG A N 1
ATOM 663 C CA . ARG A 1 89 ? -0.522 -8.284 11.405 1.00 83.12 89 ARG A CA 1
ATOM 664 C C . ARG A 1 89 ? -1.402 -7.605 12.456 1.00 83.12 89 ARG A C 1
ATOM 666 O O . ARG A 1 89 ? -1.565 -8.122 13.559 1.00 83.12 89 ARG A O 1
ATOM 673 N N . ILE A 1 90 ? -1.966 -6.441 12.133 1.00 81.44 90 ILE A N 1
ATOM 674 C CA . ILE A 1 90 ? -2.844 -5.695 13.046 1.00 81.44 90 ILE A CA 1
ATOM 675 C C . ILE A 1 90 ? -4.123 -6.483 13.324 1.00 81.44 90 ILE A C 1
ATOM 677 O O . ILE A 1 90 ? -4.551 -6.561 14.476 1.00 81.44 90 ILE A O 1
ATOM 681 N N . ARG A 1 91 ? -4.712 -7.091 12.290 1.00 85.19 91 ARG A N 1
ATOM 682 C CA . ARG A 1 91 ? -5.896 -7.944 12.399 1.00 85.19 91 ARG A CA 1
ATOM 683 C C . ARG A 1 91 ? -5.664 -9.074 13.388 1.00 85.19 91 ARG A C 1
ATOM 685 O O . ARG A 1 91 ? -6.484 -9.249 14.289 1.00 85.19 91 ARG A O 1
ATOM 692 N N . ASP A 1 92 ? -4.558 -9.795 13.255 1.00 82.69 92 ASP A N 1
ATOM 693 C CA . ASP A 1 92 ? -4.240 -10.929 14.121 1.00 82.69 92 ASP A CA 1
ATOM 694 C C . ASP A 1 92 ? -4.078 -10.481 15.576 1.00 82.69 92 ASP A C 1
ATOM 696 O O . ASP A 1 92 ? -4.639 -11.093 16.487 1.00 82.69 92 ASP A O 1
ATOM 700 N N . LEU A 1 93 ? -3.388 -9.362 15.813 1.00 81.75 93 LEU A N 1
ATOM 701 C CA . LEU A 1 93 ? -3.189 -8.816 17.157 1.00 81.75 93 LEU A CA 1
ATOM 702 C C . LEU A 1 93 ? -4.493 -8.325 17.802 1.00 81.75 93 LEU A C 1
ATOM 704 O O . LEU A 1 93 ? -4.730 -8.592 18.983 1.00 81.75 93 LEU A O 1
ATOM 708 N N . LEU A 1 94 ? -5.344 -7.622 17.049 1.00 81.69 94 LEU A N 1
ATOM 709 C CA . LEU A 1 94 ? -6.635 -7.135 17.540 1.00 81.69 94 LEU A CA 1
ATOM 710 C C . LEU A 1 94 ? -7.610 -8.283 17.807 1.00 81.69 94 LEU A C 1
ATOM 712 O O . LEU A 1 94 ? -8.287 -8.268 18.834 1.00 81.69 94 LEU A O 1
ATOM 716 N N . SER A 1 95 ? -7.631 -9.291 16.933 1.00 80.50 95 SER A N 1
ATOM 717 C CA . SER A 1 95 ? -8.468 -10.487 17.087 1.00 80.50 95 SER A CA 1
ATOM 718 C C . SER A 1 95 ? -8.023 -11.316 18.292 1.00 80.50 95 SER A C 1
ATOM 720 O O . SER A 1 95 ? -8.843 -11.664 19.138 1.00 80.50 95 SER A O 1
ATOM 722 N N . THR A 1 96 ? -6.712 -11.549 18.434 1.00 80.94 96 THR A N 1
ATOM 723 C CA . THR A 1 96 ? -6.125 -12.298 19.561 1.00 80.94 96 THR A CA 1
ATOM 724 C C . THR A 1 96 ? -6.422 -11.632 20.903 1.00 80.94 96 THR A C 1
ATOM 726 O O . THR A 1 96 ? -6.677 -12.309 21.894 1.00 80.94 96 THR A O 1
ATOM 729 N N . ARG A 1 97 ? -6.395 -10.296 20.949 1.00 75.88 97 ARG A N 1
ATOM 730 C CA . ARG A 1 97 ? -6.619 -9.525 22.181 1.00 75.88 97 ARG A CA 1
ATOM 731 C C . ARG A 1 97 ? -8.071 -9.086 22.379 1.00 75.88 97 ARG A C 1
ATOM 733 O O . ARG A 1 97 ? -8.357 -8.435 23.379 1.00 75.88 97 ARG A O 1
ATOM 740 N N . GLN A 1 98 ? -8.961 -9.403 21.435 1.00 76.81 98 GLN A N 1
ATOM 741 C CA . GLN A 1 98 ? -10.359 -8.955 21.398 1.00 76.81 98 GLN A CA 1
ATOM 742 C C . GLN A 1 98 ? -10.522 -7.437 21.625 1.00 76.81 98 GLN A C 1
ATOM 744 O O . GLN A 1 98 ? -11.463 -6.974 22.272 1.00 76.81 98 GLN A O 1
ATOM 749 N N . LEU A 1 99 ? -9.591 -6.636 21.098 1.00 69.44 99 LEU A N 1
ATOM 750 C CA . LEU A 1 99 ? -9.554 -5.191 21.325 1.00 69.44 99 LEU A CA 1
ATOM 751 C C . LEU A 1 99 ? -10.441 -4.452 20.326 1.00 69.44 99 LEU A C 1
ATOM 753 O O . LEU A 1 99 ? -10.280 -4.588 19.117 1.00 69.44 99 LEU A O 1
ATOM 757 N N . GLY A 1 100 ? -11.346 -3.611 20.834 1.00 64.94 100 GLY A N 1
ATOM 758 C CA . GLY A 1 100 ? -12.106 -2.674 20.003 1.00 64.94 100 GLY A CA 1
ATOM 759 C C . GLY A 1 100 ? -13.085 -3.321 19.020 1.00 64.94 100 GLY A C 1
ATOM 760 O O . GLY A 1 100 ? -13.553 -2.639 18.120 1.00 64.94 100 GLY A O 1
ATOM 761 N N . LEU A 1 101 ? -13.430 -4.602 19.193 1.00 70.19 101 LEU A N 1
ATOM 762 C CA . LEU A 1 101 ? -14.323 -5.343 18.290 1.00 70.19 101 LEU A CA 1
ATOM 763 C C . LEU A 1 101 ? -15.718 -4.702 18.154 1.00 70.19 101 LEU A C 1
ATOM 765 O O . LEU A 1 101 ? -16.315 -4.737 17.078 1.00 70.19 101 LEU A O 1
ATOM 769 N N . ASN A 1 102 ? -16.197 -4.051 19.217 1.00 77.62 102 ASN A N 1
ATOM 770 C CA . ASN A 1 102 ? -17.500 -3.378 19.256 1.00 77.62 102 ASN A CA 1
ATOM 771 C C . ASN A 1 102 ? -17.458 -1.919 18.772 1.00 77.62 102 ASN A C 1
ATOM 773 O O . ASN A 1 102 ? -18.490 -1.254 18.761 1.00 77.62 102 ASN A O 1
ATOM 777 N N . VAL A 1 103 ? -16.280 -1.406 18.406 1.00 78.75 103 VAL A N 1
ATOM 778 C CA . VAL A 1 103 ? -16.123 -0.045 17.882 1.00 78.75 103 VAL A CA 1
ATOM 779 C C . VAL A 1 103 ? -16.710 0.008 16.480 1.00 78.75 103 VAL A C 1
ATOM 781 O O . VAL A 1 103 ? -16.547 -0.918 15.678 1.00 78.75 103 VAL A O 1
ATOM 784 N N . THR A 1 104 ? -17.402 1.096 16.162 1.00 82.00 104 THR A N 1
ATOM 785 C CA . THR A 1 104 ? -17.922 1.287 14.810 1.00 82.00 104 THR A CA 1
ATOM 786 C C . THR A 1 104 ? -16.823 1.763 13.861 1.00 82.00 104 THR A C 1
ATOM 788 O O . THR A 1 104 ? -15.924 2.521 14.218 1.00 82.00 104 THR A O 1
ATOM 791 N N . VAL A 1 105 ? -16.914 1.382 12.588 1.00 80.94 105 VAL A N 1
ATOM 792 C CA . VAL A 1 105 ? -16.017 1.861 11.520 1.00 80.94 105 VAL A CA 1
ATOM 793 C C . VAL A 1 105 ? -16.058 3.394 11.393 1.00 80.94 105 VAL A C 1
ATOM 795 O O . VAL A 1 105 ? -15.105 4.014 10.919 1.00 80.94 105 VAL A O 1
ATOM 798 N N . HIS A 1 106 ? -17.143 4.032 11.845 1.00 78.69 106 HIS A N 1
ATOM 799 C CA . HIS A 1 106 ? -17.263 5.487 11.886 1.00 78.69 106 HIS A CA 1
ATOM 800 C C . HIS A 1 106 ? -16.306 6.125 12.905 1.00 78.69 106 HIS A C 1
ATOM 802 O O . HIS A 1 106 ? -15.660 7.126 12.589 1.00 78.69 106 HIS A O 1
ATOM 808 N N . GLU A 1 107 ? -16.162 5.513 14.082 1.00 76.69 107 GLU A N 1
ATOM 809 C CA . GLU A 1 107 ? -15.278 5.973 15.162 1.00 76.69 107 GLU A CA 1
ATOM 810 C C . GLU A 1 107 ? -13.794 5.904 14.779 1.00 76.69 107 GLU A C 1
ATOM 812 O O . GLU A 1 107 ? -13.003 6.729 15.233 1.00 76.69 107 GLU A O 1
ATOM 817 N N . LEU A 1 108 ? -13.419 5.022 13.841 1.00 75.06 108 LEU A N 1
ATOM 818 C CA . LEU A 1 108 ? -12.066 4.968 13.266 1.00 75.06 108 LEU A CA 1
ATOM 819 C C . LEU A 1 108 ? -11.680 6.213 12.448 1.00 75.06 108 LEU A C 1
ATOM 821 O O . LEU A 1 108 ? -10.561 6.294 11.934 1.00 75.06 108 LEU A O 1
ATOM 825 N N . SER A 1 109 ? -12.596 7.178 12.290 1.00 77.38 109 SER A N 1
ATOM 826 C CA . SER A 1 109 ? -12.358 8.449 11.596 1.00 77.38 109 SER A CA 1
ATOM 827 C C . SER A 1 109 ? -11.742 8.260 10.204 1.00 77.38 109 SER A C 1
ATOM 829 O O . SER A 1 109 ? -10.890 9.032 9.766 1.00 77.38 109 SER A O 1
ATOM 831 N N . LEU A 1 110 ? -12.184 7.213 9.498 1.00 80.88 110 LEU A N 1
ATOM 832 C CA . LEU A 1 110 ? -11.664 6.870 8.177 1.00 80.88 110 LEU A CA 1
ATOM 833 C C . LEU A 1 110 ? -11.941 7.975 7.147 1.00 80.88 110 LEU A C 1
ATOM 835 O O . LEU A 1 110 ? -13.021 8.576 7.174 1.00 80.88 110 LEU A O 1
ATOM 839 N N . PRO A 1 111 ? -11.035 8.192 6.177 1.00 79.12 111 PRO A N 1
ATOM 840 C CA . PRO A 1 111 ? -11.306 9.057 5.036 1.00 79.12 111 PRO A CA 1
ATOM 841 C C . PRO A 1 111 ? -12.564 8.620 4.268 1.00 79.12 111 PRO A C 1
ATOM 843 O O . PRO A 1 111 ? -12.949 7.447 4.272 1.00 79.12 111 PRO A O 1
ATOM 846 N N . THR A 1 112 ? -13.193 9.560 3.555 1.00 81.38 112 THR A N 1
ATOM 847 C CA . THR A 1 112 ? -14.487 9.355 2.876 1.00 81.38 112 THR A CA 1
ATOM 848 C C . THR A 1 112 ? -14.492 8.149 1.933 1.00 81.38 112 THR A C 1
ATOM 850 O O . THR A 1 112 ? -15.481 7.428 1.863 1.00 81.38 112 THR A O 1
ATOM 853 N N . ARG A 1 113 ? -13.386 7.894 1.223 1.00 79.19 113 ARG A N 1
ATOM 854 C CA . ARG A 1 113 ? -13.277 6.783 0.262 1.00 79.19 113 ARG A CA 1
ATOM 855 C C . ARG A 1 113 ? -13.345 5.396 0.937 1.00 79.19 113 ARG A C 1
ATOM 857 O O . ARG A 1 113 ? -14.286 4.671 0.616 1.00 79.19 113 ARG A O 1
ATOM 864 N N . PRO A 1 114 ? -12.445 5.030 1.876 1.00 83.88 114 PRO A N 1
ATOM 865 C CA . PRO A 1 114 ? -12.547 3.775 2.623 1.00 83.88 114 PRO A CA 1
ATOM 866 C C . PRO A 1 114 ? -13.870 3.636 3.369 1.00 83.88 114 PRO A C 1
ATOM 868 O O . PRO A 1 114 ? -14.499 2.586 3.300 1.00 83.88 114 PRO A O 1
ATOM 871 N N . ARG A 1 115 ? -14.331 4.707 4.030 1.00 85.19 115 ARG A N 1
ATOM 872 C CA . ARG A 1 115 ? -15.584 4.687 4.795 1.00 85.19 115 ARG A CA 1
ATOM 873 C C . ARG A 1 115 ? -16.777 4.326 3.913 1.00 85.19 115 ARG A C 1
ATOM 875 O O . ARG A 1 115 ? -17.545 3.436 4.263 1.00 85.19 115 ARG A O 1
ATOM 882 N N . ASN A 1 116 ? -16.914 4.981 2.761 1.00 84.06 116 ASN A N 1
ATOM 883 C CA . ASN A 1 116 ? -18.025 4.728 1.848 1.00 84.06 116 ASN A CA 1
ATOM 884 C C . ASN A 1 116 ? -17.951 3.322 1.242 1.00 84.06 116 ASN A C 1
ATOM 886 O O . ASN A 1 116 ? -18.985 2.687 1.057 1.00 84.06 116 ASN A O 1
ATOM 890 N N . ALA A 1 117 ? -16.749 2.826 0.940 1.00 86.06 117 ALA A N 1
ATOM 891 C CA . ALA A 1 117 ? -16.567 1.473 0.426 1.00 86.06 117 ALA A CA 1
ATOM 892 C C . ALA A 1 117 ? -16.958 0.406 1.468 1.00 86.06 117 ALA A C 1
ATOM 894 O O . ALA A 1 117 ? -17.733 -0.494 1.148 1.00 86.06 117 ALA A O 1
ATOM 895 N N . LEU A 1 118 ? -16.524 0.560 2.724 1.00 88.06 118 LEU A N 1
ATOM 896 C CA . LEU A 1 118 ? -16.898 -0.334 3.829 1.00 88.06 118 LEU A CA 1
ATOM 897 C C . LEU A 1 118 ? -18.400 -0.276 4.137 1.00 88.06 118 LEU A C 1
ATOM 899 O O . LEU A 1 118 ? -19.039 -1.313 4.284 1.00 88.06 118 LEU A O 1
ATOM 903 N N . GLN A 1 119 ? -18.998 0.919 4.132 1.00 86.69 119 GLN A N 1
ATOM 904 C CA . GLN A 1 119 ? -20.439 1.084 4.330 1.00 86.69 119 GLN A CA 1
ATOM 905 C C . GLN A 1 119 ? -21.257 0.377 3.238 1.00 86.69 119 GLN A C 1
ATOM 907 O O . GLN A 1 119 ? -22.267 -0.259 3.537 1.00 86.69 119 GLN A O 1
ATOM 912 N N . ARG A 1 120 ? -20.826 0.448 1.971 1.00 84.62 120 ARG A N 1
ATOM 913 C CA . ARG A 1 120 ? -21.479 -0.283 0.8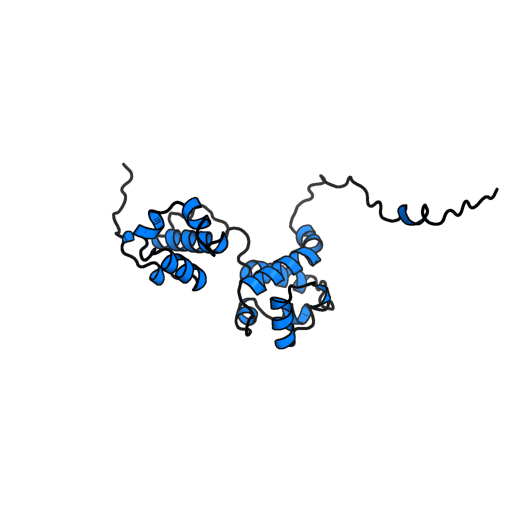68 1.00 84.62 120 ARG A CA 1
ATOM 914 C C . ARG A 1 120 ? -21.338 -1.795 1.014 1.00 84.62 120 ARG A C 1
ATOM 916 O O . ARG A 1 120 ? -22.260 -2.513 0.645 1.00 84.62 120 ARG A O 1
ATOM 923 N N . ALA A 1 121 ? -20.223 -2.251 1.576 1.00 85.69 121 ALA A N 1
ATOM 924 C CA . ALA A 1 121 ? -19.982 -3.650 1.911 1.00 85.69 121 ALA A CA 1
ATOM 925 C C . ALA A 1 121 ? -20.689 -4.106 3.204 1.00 85.69 121 ALA A C 1
ATOM 927 O O . ALA A 1 121 ? -20.493 -5.242 3.616 1.00 85.69 121 ALA A O 1
ATOM 928 N N . GLN A 1 122 ? -21.512 -3.251 3.833 1.00 87.62 122 GLN A N 1
ATOM 929 C CA . GLN A 1 122 ? -22.189 -3.528 5.111 1.00 87.62 122 GLN A CA 1
ATOM 930 C C . GLN A 1 122 ? -21.216 -3.804 6.276 1.00 87.62 122 GLN A C 1
ATOM 932 O O . GLN A 1 122 ? -21.582 -4.435 7.264 1.00 87.62 122 GLN A O 1
ATOM 937 N N . ILE A 1 123 ? -19.984 -3.293 6.187 1.00 87.19 123 ILE A N 1
ATOM 938 C CA . ILE A 1 123 ? -18.970 -3.382 7.240 1.00 87.19 123 ILE A CA 1
ATOM 939 C C . ILE A 1 123 ? -19.097 -2.128 8.111 1.00 87.19 123 ILE A C 1
ATOM 941 O O . ILE A 1 123 ? -18.565 -1.062 7.790 1.00 87.19 123 ILE A O 1
ATOM 945 N N . GLY A 1 124 ? -19.867 -2.245 9.192 1.00 84.44 124 GLY A N 1
ATOM 946 C CA . GLY A 1 124 ? -20.154 -1.155 10.128 1.00 84.44 124 GLY A CA 1
ATOM 947 C C . GLY A 1 124 ? -19.350 -1.222 11.425 1.00 84.44 124 GLY A C 1
ATOM 948 O O . GLY A 1 124 ? -19.179 -0.197 12.084 1.00 84.44 124 GLY A O 1
ATOM 949 N N . LEU A 1 125 ? -18.831 -2.400 11.776 1.00 86.44 125 LEU A N 1
ATOM 950 C CA . LEU A 1 125 ? -18.060 -2.652 12.995 1.00 86.44 125 LEU A CA 1
ATOM 951 C C . LEU A 1 125 ? -16.621 -3.054 12.680 1.00 86.44 125 LEU A C 1
ATOM 953 O O . LEU A 1 125 ? -16.345 -3.668 11.649 1.00 86.44 125 LEU A O 1
ATOM 957 N N . VAL A 1 126 ? -15.709 -2.754 13.604 1.00 84.75 126 VAL A N 1
ATOM 958 C CA . VAL A 1 126 ? -14.315 -3.200 13.499 1.00 84.75 126 VAL A CA 1
ATOM 959 C C . VAL A 1 126 ? -14.234 -4.725 13.510 1.00 84.75 126 VAL A C 1
ATOM 961 O O . VAL A 1 126 ? -13.485 -5.268 12.711 1.00 84.75 126 VAL A O 1
ATOM 964 N N . ALA A 1 127 ? -15.056 -5.431 14.296 1.00 83.94 127 ALA A N 1
ATOM 965 C CA . ALA A 1 127 ? -15.131 -6.896 14.232 1.00 83.94 127 ALA A CA 1
ATOM 966 C C . ALA A 1 127 ? -15.409 -7.416 12.812 1.00 83.94 127 ALA A C 1
ATOM 968 O O . ALA A 1 127 ? -14.664 -8.244 12.305 1.00 83.94 127 ALA A O 1
ATOM 969 N N . GLN A 1 128 ? -16.420 -6.856 12.138 1.00 85.19 128 GLN A N 1
ATOM 970 C CA . GLN A 1 128 ? -16.771 -7.236 10.765 1.00 85.19 128 GLN A CA 1
ATOM 971 C C . GLN A 1 128 ? -15.647 -6.910 9.783 1.00 85.19 128 GLN A C 1
ATOM 973 O O . GLN A 1 128 ? -15.408 -7.658 8.843 1.00 85.19 128 GLN A O 1
ATOM 978 N N . LEU A 1 129 ? -14.943 -5.793 9.993 1.00 86.81 129 LEU A N 1
ATOM 979 C CA . LEU A 1 129 ? -13.773 -5.457 9.191 1.00 86.81 129 LEU A CA 1
ATOM 980 C C . LEU A 1 129 ? -12.699 -6.537 9.356 1.00 86.81 129 LEU A C 1
ATOM 982 O O . LEU A 1 129 ? -12.189 -7.014 8.352 1.00 86.81 129 LEU A O 1
ATOM 986 N N . LEU A 1 130 ? -12.399 -6.935 10.596 1.00 86.81 130 LEU A N 1
ATOM 987 C CA . LEU A 1 130 ? -11.403 -7.955 10.932 1.00 86.81 130 LEU A CA 1
ATOM 988 C C . LEU A 1 130 ? -11.819 -9.387 10.566 1.00 86.81 130 LEU A C 1
ATOM 990 O O . LEU A 1 130 ? -10.981 -10.280 10.640 1.00 86.81 130 LEU A O 1
ATOM 994 N N . ASP A 1 131 ? -13.058 -9.640 10.150 1.00 86.38 131 ASP A N 1
ATOM 995 C CA . ASP A 1 131 ? -13.452 -10.933 9.575 1.00 86.38 131 ASP A CA 1
ATOM 996 C C . ASP A 1 131 ? -12.980 -11.077 8.119 1.00 86.38 131 ASP A C 1
ATOM 998 O O . ASP A 1 131 ? -12.780 -12.193 7.627 1.00 86.38 131 ASP A O 1
ATOM 1002 N N . HIS A 1 132 ? -12.699 -9.963 7.442 1.00 87.00 132 HIS A N 1
ATOM 1003 C CA . HIS A 1 132 ? -12.192 -9.953 6.076 1.00 87.00 132 HIS A CA 1
ATOM 1004 C C . HIS A 1 132 ? -10.664 -9.877 6.031 1.00 87.00 132 HIS A C 1
ATOM 1006 O O . HIS A 1 132 ? -10.018 -9.207 6.833 1.00 87.00 132 HIS A O 1
ATOM 1012 N N . ASP A 1 133 ? -10.064 -10.584 5.074 1.00 88.56 133 ASP A N 1
ATOM 1013 C CA . ASP A 1 133 ? -8.646 -10.442 4.756 1.00 88.56 133 ASP A CA 1
ATOM 1014 C C . ASP A 1 133 ? -8.403 -9.261 3.807 1.00 88.56 133 ASP A C 1
ATOM 1016 O O . ASP A 1 133 ? -9.317 -8.710 3.186 1.00 88.56 133 ASP A O 1
ATOM 1020 N N . ALA A 1 134 ? -7.138 -8.856 3.700 1.00 85.50 134 ALA A N 1
ATOM 1021 C CA . ALA A 1 134 ? -6.742 -7.754 2.832 1.00 85.50 134 ALA A CA 1
ATOM 1022 C C . ALA A 1 134 ? -7.165 -7.987 1.372 1.00 85.50 134 ALA A C 1
ATOM 1024 O O . ALA A 1 134 ? -7.600 -7.053 0.701 1.00 85.50 134 ALA A O 1
ATOM 1025 N N . GLU A 1 135 ? -7.073 -9.229 0.891 1.00 82.62 135 GLU A N 1
ATOM 1026 C CA . GLU A 1 135 ? -7.430 -9.572 -0.482 1.00 82.62 135 GLU A CA 1
ATOM 1027 C C . GLU A 1 135 ? -8.939 -9.442 -0.732 1.00 82.62 135 GLU A C 1
ATOM 1029 O O . GLU A 1 135 ? -9.343 -8.821 -1.716 1.00 82.62 135 GLU A O 1
ATOM 1034 N N . SER A 1 136 ? -9.790 -9.939 0.174 1.00 85.56 136 SER A N 1
ATOM 1035 C CA . SER A 1 136 ? -11.246 -9.781 0.059 1.00 85.56 136 SER A CA 1
ATOM 1036 C C . SER A 1 136 ? -11.662 -8.319 0.125 1.00 85.56 136 SER A C 1
ATOM 1038 O O . SER A 1 136 ? -12.537 -7.907 -0.636 1.00 85.56 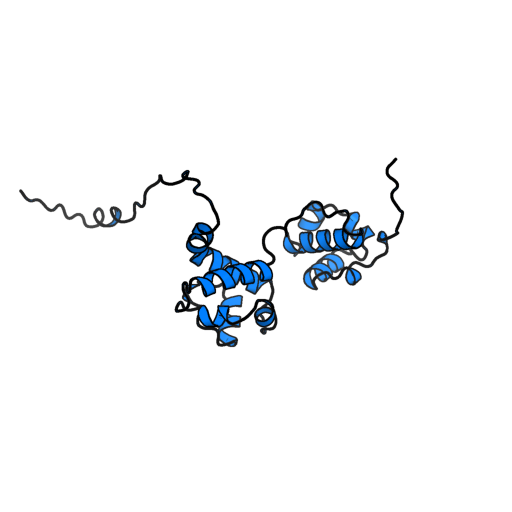136 SER A O 1
ATOM 1040 N N . LEU A 1 137 ? -11.008 -7.513 0.969 1.00 86.19 137 LEU A N 1
ATOM 1041 C CA . LEU A 1 137 ? -11.249 -6.072 1.014 1.00 86.19 137 LEU A CA 1
ATOM 1042 C C . LEU A 1 137 ? -10.865 -5.396 -0.307 1.00 86.19 137 LEU A C 1
ATOM 1044 O O . LEU A 1 137 ? -11.629 -4.583 -0.816 1.00 86.19 137 LEU A O 1
ATOM 1048 N N . MET A 1 138 ? -9.730 -5.759 -0.908 1.00 83.94 138 MET A N 1
ATOM 1049 C CA . MET A 1 138 ? -9.283 -5.206 -2.196 1.00 83.94 138 MET A CA 1
ATOM 1050 C C . MET A 1 138 ? -10.137 -5.642 -3.395 1.00 83.94 138 MET A C 1
ATOM 1052 O O . MET A 1 138 ? -10.095 -4.998 -4.443 1.00 83.94 138 MET A O 1
ATOM 1056 N N . ARG A 1 139 ? -10.939 -6.704 -3.260 1.00 84.88 139 ARG A N 1
ATOM 1057 C CA . ARG A 1 139 ? -11.942 -7.093 -4.266 1.00 84.88 139 ARG A CA 1
ATOM 1058 C C . ARG A 1 139 ? -13.217 -6.247 -4.187 1.00 84.88 139 ARG A C 1
ATOM 1060 O O . ARG A 1 139 ? -14.034 -6.307 -5.107 1.00 84.88 139 ARG A O 1
ATOM 1067 N N . LEU A 1 140 ? -13.412 -5.464 -3.120 1.00 82.25 140 LEU A N 1
ATOM 1068 C CA . LEU A 1 140 ? -14.595 -4.619 -2.979 1.00 82.25 140 LEU A CA 1
ATOM 1069 C C . LEU A 1 140 ? -14.584 -3.469 -4.003 1.00 82.25 140 LEU A C 1
ATOM 1071 O O . LEU A 1 140 ? -13.541 -2.877 -4.301 1.00 82.25 140 LEU A O 1
ATOM 1075 N N . PRO A 1 141 ? -15.760 -3.079 -4.524 1.00 78.81 141 PRO A N 1
ATOM 1076 C CA . PRO A 1 141 ? -15.860 -1.983 -5.475 1.00 78.81 141 PRO A CA 1
ATOM 1077 C C . PRO A 1 141 ? -15.372 -0.674 -4.844 1.00 78.81 141 PRO A C 1
ATOM 1079 O O . PRO A 1 141 ? -15.842 -0.261 -3.784 1.00 78.81 141 PRO A O 1
ATOM 1082 N N . HIS A 1 142 ? -14.451 0.003 -5.532 1.00 78.75 142 HIS A N 1
ATOM 1083 C CA . HIS A 1 142 ? -13.819 1.253 -5.087 1.00 78.75 142 HIS A CA 1
ATOM 1084 C C . HIS A 1 142 ? -12.965 1.140 -3.810 1.00 78.75 142 HIS A C 1
ATOM 1086 O O . HIS A 1 142 ? -12.623 2.166 -3.216 1.00 78.75 142 HIS A O 1
ATOM 1092 N N . PHE A 1 143 ? -12.568 -0.075 -3.423 1.00 83.19 143 PHE A N 1
ATOM 1093 C CA . PHE A 1 143 ? -11.621 -0.324 -2.343 1.00 83.19 143 PHE A CA 1
ATOM 1094 C C . PHE A 1 143 ? -10.311 -0.860 -2.933 1.00 83.19 143 PHE A C 1
ATOM 1096 O O . PHE A 1 143 ? -10.217 -2.007 -3.34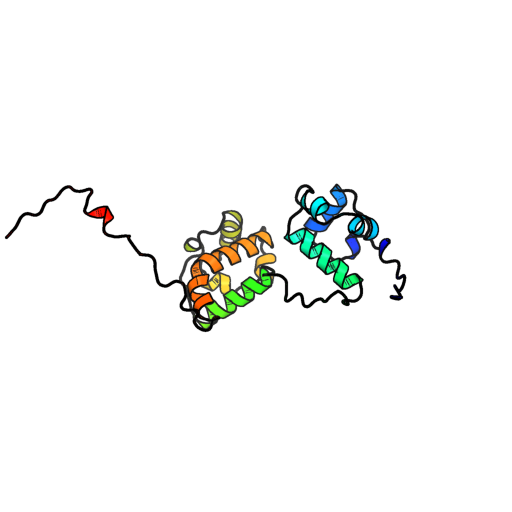4 1.00 83.19 143 PHE A O 1
ATOM 1103 N N . GLY A 1 144 ? -9.301 0.003 -3.031 1.00 80.19 144 GLY A N 1
ATOM 1104 C CA . GLY A 1 144 ? -7.980 -0.362 -3.551 1.00 80.19 144 GLY A CA 1
ATOM 1105 C C . GLY A 1 144 ? -6.895 -0.293 -2.484 1.00 80.19 144 GLY A C 1
ATOM 1106 O O . GLY A 1 144 ? -7.157 0.013 -1.322 1.00 80.19 144 GLY A O 1
ATOM 1107 N N . GLU A 1 145 ? -5.649 -0.477 -2.904 1.00 75.06 145 GLU A N 1
ATOM 1108 C CA . GLU A 1 145 ? -4.472 -0.450 -2.029 1.00 75.06 145 GLU A CA 1
ATOM 1109 C C . GLU A 1 145 ? -4.351 0.846 -1.211 1.00 75.06 145 GLU A C 1
ATOM 1111 O O . GLU A 1 145 ? -4.083 0.812 -0.014 1.00 75.06 145 GLU A O 1
ATOM 1116 N N . THR A 1 146 ? -4.654 2.003 -1.810 1.00 77.38 146 THR A N 1
ATOM 1117 C CA . THR A 1 146 ? -4.686 3.286 -1.088 1.00 77.38 146 THR A CA 1
ATOM 1118 C C . THR A 1 146 ? -5.758 3.309 0.004 1.00 77.38 146 THR A C 1
ATOM 1120 O O . THR A 1 146 ? -5.547 3.905 1.056 1.00 77.38 146 THR A O 1
ATOM 1123 N N . ALA A 1 147 ? -6.911 2.675 -0.230 1.00 84.12 147 ALA A N 1
ATOM 1124 C CA . ALA A 1 147 ? -7.968 2.602 0.773 1.00 84.12 147 ALA A CA 1
ATOM 1125 C C . ALA A 1 147 ? -7.554 1.683 1.928 1.00 84.12 147 ALA A C 1
ATOM 1127 O O . ALA A 1 147 ? -7.736 2.045 3.088 1.00 84.12 147 ALA A O 1
ATOM 1128 N N . LEU A 1 148 ? -6.923 0.548 1.611 1.00 86.44 148 LEU A N 1
ATOM 1129 C CA . LEU A 1 148 ? -6.367 -0.367 2.602 1.00 86.44 148 LEU A CA 1
ATOM 1130 C C . LEU A 1 148 ? -5.262 0.299 3.433 1.00 86.44 148 LEU A C 1
ATOM 1132 O O . LEU A 1 148 ? -5.292 0.225 4.654 1.00 86.44 148 LEU A O 1
ATOM 1136 N N . SER A 1 149 ? -4.344 1.022 2.790 1.00 81.25 149 SER A N 1
ATOM 1137 C CA . SER A 1 149 ? -3.301 1.806 3.461 1.00 81.25 149 SER A CA 1
ATOM 1138 C C . SER A 1 149 ? -3.895 2.830 4.433 1.00 81.25 149 SER A C 1
ATOM 1140 O O . SER A 1 149 ? -3.474 2.900 5.583 1.00 81.25 149 SER A O 1
ATOM 1142 N N . GLN A 1 150 ? -4.942 3.554 4.028 1.00 84.00 150 GLN A N 1
ATOM 1143 C CA . GLN A 1 150 ? -5.642 4.494 4.909 1.00 84.00 150 GLN A CA 1
ATOM 1144 C C . GLN A 1 150 ? -6.310 3.801 6.103 1.00 84.00 150 GLN A C 1
ATOM 1146 O O . GLN A 1 150 ? -6.266 4.329 7.213 1.00 84.00 150 GLN A O 1
ATOM 1151 N N . VAL A 1 151 ? -6.909 2.624 5.891 1.00 87.06 151 VAL A N 1
ATOM 1152 C CA . VAL A 1 151 ? -7.482 1.810 6.974 1.00 87.06 151 VAL A CA 1
ATOM 1153 C C . VAL A 1 151 ? -6.395 1.377 7.950 1.00 87.06 151 VAL A C 1
ATOM 1155 O O . VAL A 1 151 ? -6.558 1.577 9.150 1.00 87.06 151 VAL A O 1
ATOM 1158 N N . VAL A 1 152 ? -5.273 0.856 7.450 1.00 85.31 152 VAL A N 1
ATOM 1159 C CA . VAL A 1 152 ? -4.108 0.483 8.263 1.00 85.31 152 VAL A CA 1
ATOM 1160 C C . VAL A 1 152 ? -3.619 1.671 9.081 1.00 85.31 152 VAL A C 1
ATOM 1162 O O . VAL A 1 152 ? -3.500 1.547 10.294 1.00 85.31 152 VAL A O 1
ATOM 1165 N N . SER A 1 153 ? -3.422 2.840 8.468 1.00 80.38 153 SER A N 1
ATOM 1166 C CA . SER A 1 153 ? -2.980 4.040 9.187 1.00 80.38 153 SER A CA 1
ATOM 1167 C C . SER A 1 153 ? -3.965 4.478 10.274 1.00 80.38 153 SER A C 1
ATOM 1169 O O . SER A 1 153 ? -3.544 4.899 11.350 1.00 80.38 153 SER A O 1
ATOM 1171 N N . SER A 1 154 ? -5.273 4.377 10.031 1.00 83.56 154 SER A N 1
ATOM 1172 C CA . SER A 1 154 ? -6.289 4.680 11.046 1.00 83.56 154 SER A CA 1
ATOM 1173 C C . SER A 1 154 ? -6.309 3.650 12.177 1.00 83.56 154 SER A C 1
ATOM 1175 O O . SER A 1 154 ? -6.381 4.038 13.341 1.00 83.56 154 SER A O 1
ATOM 1177 N N . LEU A 1 155 ? -6.194 2.355 11.865 1.00 83.38 155 LEU A N 1
ATOM 1178 C CA . LEU A 1 155 ? -6.104 1.292 12.869 1.00 83.38 155 LEU A CA 1
ATOM 1179 C C . LEU A 1 155 ? -4.826 1.424 13.705 1.00 83.38 155 LEU A C 1
ATOM 1181 O O . LEU A 1 155 ? -4.885 1.328 14.926 1.00 83.38 155 LEU A O 1
ATOM 1185 N N . GLN A 1 156 ? -3.689 1.718 13.073 1.00 81.12 156 GLN A N 1
ATOM 1186 C CA . GLN A 1 156 ? -2.435 2.023 13.762 1.00 81.12 156 GLN A CA 1
ATOM 1187 C C . GLN A 1 156 ? -2.549 3.292 14.605 1.00 81.12 156 GLN A C 1
ATOM 1189 O O . GLN A 1 156 ? -2.023 3.336 15.704 1.00 81.12 156 GLN A O 1
ATOM 1194 N N . ARG A 1 157 ? -3.256 4.334 14.168 1.00 79.94 157 ARG A N 1
ATOM 1195 C CA . ARG A 1 157 ? -3.442 5.528 15.005 1.00 79.94 157 ARG A CA 1
ATOM 1196 C C . ARG A 1 157 ? -4.280 5.230 16.246 1.00 79.94 157 ARG A C 1
ATOM 1198 O O . ARG A 1 157 ? -3.954 5.701 17.329 1.00 79.94 157 ARG A O 1
ATOM 1205 N N . GLN A 1 158 ? -5.354 4.465 16.076 1.00 81.62 158 GLN A N 1
ATOM 1206 C CA . GLN A 1 158 ? -6.316 4.207 17.141 1.00 81.62 158 GLN A CA 1
ATOM 1207 C C . GLN A 1 158 ? -5.823 3.144 18.128 1.00 81.62 158 GLN A C 1
ATOM 1209 O O . GLN A 1 158 ? -5.975 3.293 19.338 1.00 81.62 158 GLN A O 1
ATOM 1214 N N . TYR A 1 159 ? -5.229 2.070 17.612 1.00 79.81 159 TYR A N 1
ATOM 1215 C CA . TYR A 1 159 ? -4.814 0.910 18.394 1.00 79.81 159 TYR A CA 1
ATOM 1216 C C . TYR A 1 159 ? -3.300 0.731 18.444 1.00 79.81 159 TYR A C 1
ATOM 1218 O O . TYR A 1 159 ? -2.825 -0.060 19.246 1.00 79.81 159 TYR A O 1
ATOM 1226 N N . GLY A 1 160 ? -2.519 1.471 17.659 1.00 71.50 160 GLY A N 1
ATOM 1227 C CA . GLY A 1 160 ? -1.055 1.438 17.686 1.00 71.50 160 GLY A CA 1
ATOM 1228 C C . GLY A 1 160 ? -0.452 1.551 19.077 1.00 71.50 160 GLY A C 1
ATOM 1229 O O . GLY A 1 160 ? 0.348 0.686 19.389 1.00 71.50 160 GLY A O 1
ATOM 1230 N N . PRO A 1 161 ? -0.842 2.485 19.967 1.00 68.38 161 PRO A N 1
ATOM 1231 C CA . PRO A 1 161 ? -0.311 2.492 21.335 1.00 68.38 161 PRO A CA 1
ATOM 1232 C C . PRO A 1 161 ? -0.638 1.207 22.122 1.00 68.38 161 PRO A C 1
ATOM 1234 O O . PRO A 1 161 ? 0.167 0.757 22.932 1.00 68.38 161 PRO A O 1
ATOM 1237 N N . LEU A 1 162 ? -1.774 0.556 21.846 1.00 66.19 162 LEU A N 1
ATOM 1238 C CA . LEU A 1 162 ? -2.160 -0.726 22.458 1.00 66.19 162 LEU A CA 1
ATOM 1239 C C . LEU A 1 162 ? -1.433 -1.930 21.828 1.00 66.19 162 LEU A C 1
ATOM 1241 O O . LEU A 1 162 ? -1.238 -2.956 22.483 1.00 66.19 162 LEU A O 1
ATOM 1245 N N . LEU A 1 163 ? -1.039 -1.811 20.559 1.00 65.94 163 LEU A N 1
ATOM 1246 C CA . LEU A 1 163 ? -0.320 -2.823 19.780 1.00 65.94 163 LEU A CA 1
ATOM 1247 C C . LEU A 1 163 ? 1.205 -2.720 19.972 1.00 65.94 163 LEU A C 1
ATOM 1249 O O . LEU A 1 163 ? 1.882 -3.740 20.046 1.00 65.94 163 LEU A O 1
ATOM 1253 N N . ALA A 1 164 ? 1.742 -1.507 20.107 1.00 58.81 164 ALA A N 1
ATOM 1254 C CA . ALA A 1 164 ? 3.160 -1.194 20.284 1.00 58.81 164 ALA A CA 1
ATOM 1255 C C . ALA A 1 164 ? 3.669 -1.604 21.669 1.00 58.81 164 ALA A C 1
ATOM 1257 O O . ALA A 1 164 ? 4.789 -2.096 21.787 1.00 58.81 164 ALA A O 1
ATOM 1258 N N . ASN A 1 165 ? 2.807 -1.542 22.690 1.00 50.03 165 ASN A N 1
ATOM 1259 C CA . ASN A 1 165 ? 3.101 -2.035 24.040 1.00 50.03 165 ASN A CA 1
ATOM 1260 C C . ASN A 1 165 ? 3.290 -3.575 24.110 1.00 50.03 165 ASN A C 1
ATOM 1262 O O . ASN A 1 165 ? 3.400 -4.152 25.185 1.00 50.03 165 ASN A O 1
ATOM 1266 N N . ALA A 1 166 ? 3.273 -4.267 22.964 1.00 48.72 166 ALA A N 1
ATOM 1267 C CA . ALA A 1 166 ? 3.523 -5.700 22.824 1.00 48.72 166 ALA A CA 1
ATOM 1268 C C . ALA A 1 166 ? 4.888 -6.050 22.213 1.00 48.72 166 ALA A C 1
ATOM 1270 O O . ALA A 1 166 ? 5.270 -7.216 22.249 1.00 48.72 166 ALA A O 1
ATOM 1271 N N . ALA A 1 167 ? 5.571 -5.090 21.581 1.00 44.22 167 ALA A N 1
ATOM 1272 C CA . ALA A 1 167 ? 6.698 -5.362 20.685 1.00 44.22 167 ALA A CA 1
ATOM 1273 C C . ALA A 1 167 ? 7.996 -4.634 21.073 1.00 44.22 167 ALA A C 1
ATOM 1275 O O . ALA A 1 167 ? 8.922 -4.590 20.265 1.00 44.22 167 ALA A O 1
ATOM 1276 N N . GLN A 1 168 ? 8.091 -4.080 22.285 1.00 33.66 168 GLN A N 1
ATOM 1277 C CA . GLN A 1 168 ? 9.330 -3.511 22.821 1.00 33.66 168 GLN A CA 1
ATOM 1278 C C . GLN A 1 168 ? 9.606 -4.077 24.229 1.00 33.66 168 GLN A C 1
ATOM 1280 O O . GLN A 1 168 ? 8.706 -4.022 25.072 1.00 33.66 168 GLN A O 1
ATOM 1285 N N . PRO A 1 169 ? 10.815 -4.600 24.534 1.00 32.34 169 PRO A N 1
ATOM 1286 C CA . PRO A 1 169 ? 11.344 -4.470 25.888 1.00 32.34 169 PRO A CA 1
ATOM 1287 C C . PRO A 1 169 ? 11.371 -2.977 26.237 1.00 32.34 169 PRO A C 1
ATOM 1289 O O . PRO A 1 169 ? 11.652 -2.146 25.380 1.00 32.34 169 PRO A O 1
ATOM 1292 N N . VAL A 1 170 ? 11.016 -2.656 27.477 1.00 36.69 170 VAL A N 1
ATOM 1293 C CA . VAL A 1 170 ? 10.965 -1.298 28.033 1.00 36.69 170 VAL A CA 1
ATOM 1294 C C . VAL A 1 170 ? 12.181 -0.478 27.596 1.00 36.69 170 VAL A C 1
ATOM 1296 O O . VAL A 1 170 ? 13.296 -0.794 28.004 1.00 36.69 170 VAL A O 1
ATOM 1299 N N . ASP A 1 171 ? 11.955 0.591 26.833 1.00 34.88 171 ASP A N 1
ATOM 1300 C CA . ASP A 1 171 ? 12.864 1.732 26.821 1.00 34.88 171 ASP A CA 1
ATOM 1301 C C . ASP A 1 171 ? 12.162 2.871 27.566 1.00 34.88 171 ASP A C 1
ATOM 1303 O O . ASP A 1 171 ? 11.194 3.476 27.106 1.00 34.88 171 ASP A O 1
ATOM 1307 N N . VAL A 1 172 ? 12.583 3.053 28.814 1.00 38.84 172 VAL A N 1
ATOM 1308 C CA . VAL A 1 172 ? 12.009 3.926 29.849 1.00 38.84 172 VAL A CA 1
ATOM 1309 C C . VAL A 1 172 ? 12.335 5.412 29.619 1.00 38.84 172 VAL A C 1
ATOM 1311 O O . VAL A 1 172 ? 12.563 6.151 30.571 1.00 38.84 172 VAL A O 1
ATOM 1314 N N . ALA A 1 173 ? 12.369 5.872 28.368 1.00 38.84 173 ALA A N 1
ATOM 1315 C CA . ALA A 1 173 ? 12.956 7.168 28.022 1.00 38.84 173 ALA A CA 1
ATOM 1316 C C . ALA A 1 173 ? 11.967 8.310 27.711 1.00 38.84 173 ALA A C 1
ATOM 1318 O O . ALA A 1 173 ? 12.428 9.384 27.346 1.00 38.84 173 ALA A O 1
ATOM 1319 N N . ASP A 1 174 ? 10.647 8.144 27.878 1.00 34.59 174 ASP A N 1
ATOM 1320 C CA . ASP A 1 174 ? 9.698 9.252 27.626 1.00 34.59 174 ASP A CA 1
ATOM 1321 C C . ASP A 1 174 ? 8.490 9.284 28.586 1.00 34.59 174 ASP A C 1
ATOM 1323 O O . ASP A 1 174 ? 7.347 9.555 28.215 1.00 34.59 174 ASP A O 1
ATOM 1327 N N . ILE A 1 175 ? 8.744 8.997 29.868 1.00 42.06 175 ILE A N 1
ATOM 1328 C CA . ILE A 1 175 ? 7.822 9.338 30.962 1.00 42.06 175 ILE A CA 1
ATOM 1329 C C . ILE A 1 175 ? 8.305 10.644 31.604 1.00 42.06 175 ILE A C 1
ATOM 1331 O O . ILE A 1 175 ? 8.703 10.632 32.762 1.00 42.06 175 ILE A O 1
ATOM 1335 N N . ASP A 1 176 ? 8.306 11.759 30.867 1.00 39.28 176 ASP A N 1
ATOM 1336 C CA . ASP A 1 176 ? 8.224 13.083 31.503 1.00 39.28 176 ASP A CA 1
ATOM 1337 C C . ASP A 1 176 ? 7.821 14.200 30.522 1.00 39.28 176 ASP A C 1
ATOM 1339 O O . ASP A 1 176 ? 8.671 14.866 29.940 1.00 39.28 176 ASP A O 1
ATOM 1343 N N . ALA A 1 177 ? 6.516 14.433 30.337 1.00 31.58 177 ALA A N 1
ATOM 1344 C CA . ALA A 1 177 ? 5.967 15.790 30.195 1.00 31.58 177 ALA A CA 1
ATOM 1345 C C . ALA A 1 177 ? 4.424 15.781 30.163 1.00 31.58 177 ALA A C 1
ATOM 1347 O O . ALA A 1 177 ? 3.805 14.836 29.677 1.00 31.58 177 ALA A O 1
ATOM 1348 N N . PRO A 1 178 ? 3.763 16.814 30.713 1.00 37.06 178 PRO A N 1
ATOM 1349 C CA . PRO A 1 178 ? 2.622 16.609 31.591 1.00 37.06 178 PRO A CA 1
ATOM 1350 C C . PRO A 1 178 ? 1.264 16.713 30.892 1.00 37.06 178 PRO A C 1
ATOM 1352 O O . PRO A 1 178 ? 1.002 17.610 30.089 1.00 37.06 178 PRO A O 1
ATOM 1355 N N . VAL A 1 179 ? 0.347 15.841 31.318 1.00 43.56 179 VAL A N 1
ATOM 1356 C CA . VAL A 1 179 ? -1.090 15.878 31.021 1.00 43.56 179 VAL A CA 1
ATOM 1357 C C . VAL A 1 179 ? -1.722 17.092 31.717 1.00 43.56 179 VAL A C 1
ATOM 1359 O O . VAL A 1 179 ? -2.385 16.973 32.744 1.00 43.56 179 VAL A O 1
ATOM 1362 N N . SER A 1 180 ? -1.508 18.296 31.189 1.00 44.66 180 SER A N 1
ATOM 1363 C CA . SER A 1 180 ? -2.140 19.513 31.712 1.00 44.66 180 SER A CA 1
ATOM 1364 C C . SER A 1 180 ? -3.463 19.763 30.987 1.00 44.66 180 SER A C 1
ATOM 1366 O O . SER A 1 180 ? -3.575 20.605 30.100 1.00 44.66 180 SER A O 1
ATOM 1368 N N . GLY A 1 181 ? -4.462 18.947 31.330 1.00 42.59 181 GLY A N 1
ATOM 1369 C CA . GLY A 1 181 ? -5.776 18.918 30.680 1.00 42.59 181 GLY A CA 1
ATOM 1370 C C . GLY A 1 181 ? -6.969 19.144 31.609 1.00 42.59 181 GLY A C 1
ATOM 1371 O O . GLY A 1 181 ? -8.083 18.819 31.215 1.00 42.59 181 GLY A O 1
ATOM 1372 N N . VAL A 1 182 ? -6.769 19.666 32.829 1.00 43.81 182 VAL A N 1
ATOM 1373 C CA . VAL A 1 182 ? -7.890 19.954 33.758 1.00 43.81 182 VAL A CA 1
ATOM 1374 C C . VAL A 1 182 ? -7.790 21.325 34.458 1.00 43.81 182 VAL A C 1
ATOM 1376 O O . VAL A 1 182 ? -8.816 21.884 34.832 1.00 43.81 182 VAL A O 1
ATOM 1379 N N . SER A 1 183 ? -6.613 21.962 34.545 1.00 42.94 183 SER A N 1
ATOM 1380 C CA . SER A 1 183 ? -6.494 23.284 35.202 1.00 42.94 183 SER A CA 1
ATOM 1381 C C . SER A 1 183 ? -7.061 24.466 34.403 1.00 42.94 183 SER A C 1
ATOM 1383 O O . SER A 1 183 ? -7.407 25.484 34.996 1.00 42.94 183 SER A O 1
ATOM 1385 N N . LEU A 1 184 ? -7.220 24.361 33.077 1.00 44.34 184 LEU A N 1
ATOM 1386 C CA . LEU A 1 184 ? -7.631 25.510 32.251 1.00 44.34 184 LEU A CA 1
ATOM 1387 C C . LEU A 1 184 ? -9.143 25.818 32.280 1.00 44.34 184 LEU A C 1
ATOM 1389 O O . LEU A 1 184 ? -9.595 26.742 31.604 1.00 44.34 184 LEU A O 1
ATOM 1393 N N . LEU A 1 185 ? -9.929 25.053 33.044 1.00 41.53 185 LEU A N 1
ATOM 1394 C CA . LEU A 1 185 ? -11.378 25.252 33.181 1.00 41.53 185 LEU A CA 1
ATOM 1395 C C . LEU A 1 185 ? -11.764 26.002 34.468 1.00 41.53 185 LEU A C 1
ATOM 1397 O O . LEU A 1 185 ? -12.889 26.485 34.573 1.00 41.53 185 LEU A O 1
ATOM 1401 N N . ILE A 1 186 ? -10.829 26.167 35.411 1.00 51.50 186 ILE A N 1
ATOM 1402 C CA . ILE A 1 186 ? -11.074 26.858 36.688 1.00 51.50 186 ILE A CA 1
ATOM 1403 C C . ILE A 1 186 ? -10.805 28.372 36.565 1.00 51.50 186 ILE A C 1
ATOM 1405 O O . ILE A 1 186 ? -11.558 29.175 37.114 1.00 51.50 186 ILE A O 1
ATOM 1409 N N . ASP A 1 187 ? -9.837 28.790 35.742 1.00 46.78 187 ASP A N 1
ATOM 1410 C CA . ASP A 1 187 ? -9.478 30.212 35.581 1.00 46.78 187 ASP A CA 1
ATOM 1411 C C . ASP A 1 187 ? -10.445 31.032 34.703 1.00 46.78 187 ASP A C 1
ATOM 1413 O O . ASP A 1 187 ? -10.400 32.263 34.709 1.00 46.78 187 ASP A O 1
ATOM 1417 N N . ARG A 1 188 ? -11.370 30.389 33.973 1.00 46.19 188 ARG A N 1
ATOM 1418 C CA . ARG A 1 188 ? -12.335 31.082 33.092 1.00 46.19 188 ARG A CA 1
ATOM 1419 C C . ARG A 1 188 ? -13.689 31.421 33.724 1.00 46.19 188 ARG A C 1
ATOM 1421 O O . ARG A 1 188 ? -14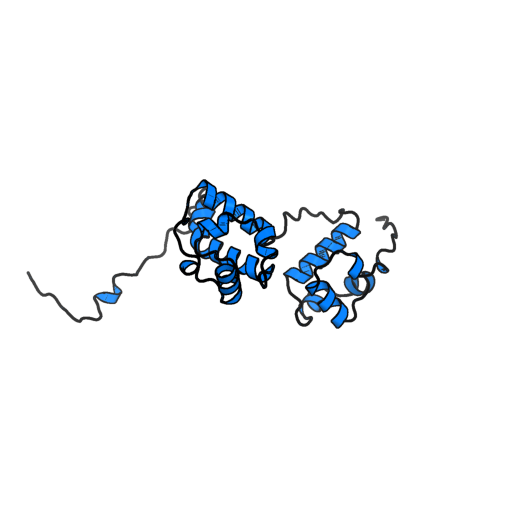.502 32.054 33.056 1.00 46.19 188 ARG A O 1
ATOM 1428 N N . LEU A 1 189 ? -13.932 31.056 34.987 1.00 45.31 189 LEU A N 1
ATOM 1429 C CA . LEU A 1 189 ? -15.188 31.376 35.687 1.00 45.31 189 LEU A CA 1
ATOM 1430 C C . LEU A 1 189 ? -15.042 32.334 36.876 1.00 45.31 189 LEU A C 1
ATOM 1432 O O . LEU A 1 189 ? -16.048 32.657 37.497 1.00 45.31 189 LEU A O 1
ATOM 1436 N N . GLY A 1 190 ? -13.845 32.849 37.182 1.00 48.09 190 GLY A N 1
ATOM 1437 C CA . GLY A 1 190 ? -13.678 33.974 38.119 1.00 48.09 190 GLY A CA 1
ATOM 1438 C C . GLY A 1 190 ? -14.245 33.766 39.534 1.00 48.09 190 GLY A C 1
ATOM 1439 O O . GLY A 1 190 ? -14.419 34.732 40.277 1.00 48.09 190 GLY A O 1
ATOM 1440 N N . LEU A 1 191 ? -14.535 32.527 39.935 1.00 46.53 191 LEU A N 1
ATOM 1441 C CA . LEU A 1 191 ? -15.106 32.207 41.238 1.00 46.53 191 LEU A CA 1
ATOM 1442 C C . LEU A 1 191 ? -13.978 32.050 42.263 1.00 46.53 191 LEU A C 1
ATOM 1444 O O . LEU A 1 191 ? -13.510 30.951 42.545 1.00 46.53 191 LEU A O 1
ATOM 1448 N N . LYS A 1 192 ? -13.552 33.173 42.854 1.00 45.91 192 LYS A N 1
ATOM 1449 C CA . LYS A 1 192 ? -12.827 33.164 44.133 1.00 45.91 192 LYS A CA 1
ATOM 1450 C C . LYS A 1 192 ? -13.771 32.642 45.218 1.00 45.91 192 LYS A C 1
ATOM 1452 O O . LYS A 1 192 ? -14.499 33.424 45.829 1.00 45.91 192 LYS A O 1
ATOM 1457 N N . LEU A 1 193 ? -13.748 31.340 45.490 1.00 42.81 193 LEU A N 1
ATOM 1458 C CA . LEU A 1 193 ? -14.313 30.818 46.731 1.00 42.81 193 LEU A CA 1
ATOM 1459 C C . LEU A 1 193 ? -13.392 31.226 47.885 1.00 42.81 193 LEU A C 1
ATOM 1461 O O . LEU A 1 193 ? -12.375 30.603 48.166 1.00 42.81 193 LEU A O 1
ATOM 1465 N N . ARG A 1 194 ? -13.755 32.340 48.527 1.00 41.91 194 ARG A N 1
ATOM 1466 C CA . ARG A 1 194 ? -13.383 32.626 49.911 1.00 41.91 194 ARG A CA 1
ATOM 1467 C C . ARG A 1 194 ? -14.056 31.578 50.798 1.00 41.91 194 ARG A C 1
ATOM 1469 O O . ARG A 1 194 ? -15.282 31.562 50.821 1.00 41.91 194 ARG A O 1
ATOM 1476 N N . SER A 1 195 ? -13.299 30.831 51.596 1.00 36.72 195 SER A N 1
ATOM 1477 C CA . SER A 1 195 ? -13.668 30.602 53.000 1.00 36.72 195 SER A CA 1
ATOM 1478 C C . SER A 1 195 ? -12.555 29.929 53.802 1.00 36.72 195 SER A C 1
ATOM 1480 O O . SER A 1 195 ? -12.064 28.886 53.378 1.00 36.72 195 SER A O 1
ATOM 1482 N N . LEU A 1 196 ? -12.351 30.518 54.987 1.00 44.00 196 LEU A N 1
ATOM 1483 C CA . LEU A 1 196 ? -11.893 29.967 56.272 1.00 44.00 196 LEU A CA 1
ATOM 1484 C C . LEU A 1 196 ? -10.434 29.515 56.381 1.00 44.00 196 LEU A C 1
ATOM 1486 O O . LEU A 1 196 ? -10.099 28.401 55.935 1.00 44.00 196 LEU A O 1
#